Protein AF-A0A8T3Y477-F1 (afdb_monomer)

Structure (mmCIF, N/CA/C/O backbone):
data_AF-A0A8T3Y477-F1
#
_entry.id   AF-A0A8T3Y477-F1
#
loop_
_atom_site.group_PDB
_atom_site.id
_atom_site.type_symbol
_atom_site.label_atom_id
_atom_site.label_alt_id
_atom_site.label_comp_id
_atom_site.label_asym_id
_atom_site.label_entity_id
_atom_site.label_seq_id
_atom_site.pdbx_PDB_ins_code
_atom_site.Cartn_x
_atom_site.Cartn_y
_atom_site.Cartn_z
_atom_site.occupancy
_atom_site.B_iso_or_equiv
_atom_site.auth_seq_id
_atom_site.auth_comp_id
_atom_site.auth_asym_id
_atom_site.auth_atom_id
_atom_site.pdbx_PDB_model_num
ATOM 1 N N . MET A 1 1 ? -16.205 -2.185 5.799 1.00 95.12 1 MET A N 1
ATOM 2 C CA . MET A 1 1 ? -15.031 -1.566 6.471 1.00 95.12 1 MET A CA 1
ATOM 3 C C . MET A 1 1 ? -14.651 -0.287 5.735 1.00 95.12 1 MET A C 1
ATOM 5 O O . MET A 1 1 ? -14.674 -0.297 4.507 1.00 95.12 1 MET A O 1
ATOM 9 N N . LYS A 1 2 ? -14.317 0.796 6.444 1.00 97.62 2 LYS A N 1
ATOM 10 C CA . LYS A 1 2 ? -13.836 2.068 5.880 1.00 97.62 2 LYS A CA 1
ATOM 11 C C . LYS A 1 2 ? -12.327 2.191 6.009 1.00 97.62 2 LYS A C 1
ATOM 13 O O . LYS A 1 2 ? -11.780 2.121 7.108 1.00 97.62 2 LYS A O 1
ATOM 18 N N . ILE A 1 3 ? -11.667 2.437 4.889 1.00 98.31 3 ILE A N 1
ATOM 19 C CA . ILE A 1 3 ? -10.213 2.542 4.803 1.00 98.31 3 ILE A CA 1
ATOM 20 C C . ILE A 1 3 ? -9.839 3.945 4.364 1.00 98.31 3 ILE A C 1
ATOM 22 O O . ILE A 1 3 ? -10.383 4.415 3.374 1.00 98.31 3 ILE A O 1
ATOM 26 N N . LEU A 1 4 ? -8.883 4.584 5.033 1.00 98.75 4 LEU A N 1
ATOM 27 C CA . LEU A 1 4 ? -8.201 5.764 4.502 1.00 98.75 4 LEU A CA 1
ATOM 28 C C . LEU A 1 4 ? -6.844 5.334 3.955 1.00 98.75 4 LEU A C 1
ATOM 30 O O . LEU A 1 4 ? -5.985 4.902 4.718 1.00 98.75 4 LEU A O 1
ATOM 34 N N . ALA A 1 5 ? -6.658 5.441 2.646 1.00 98.69 5 ALA A N 1
ATOM 35 C CA . ALA A 1 5 ? -5.420 5.076 1.974 1.00 98.69 5 ALA A CA 1
ATOM 36 C C . ALA A 1 5 ? -4.737 6.312 1.386 1.00 98.69 5 ALA A C 1
ATOM 38 O O . ALA A 1 5 ? -5.399 7.166 0.791 1.00 98.69 5 ALA A O 1
ATOM 39 N N . VAL A 1 6 ? -3.421 6.403 1.557 1.00 98.62 6 VAL A N 1
ATOM 40 C CA . VAL A 1 6 ? -2.576 7.465 1.000 1.00 98.62 6 VAL A CA 1
ATOM 41 C C . VAL A 1 6 ? -1.168 6.925 0.762 1.00 98.62 6 VAL A C 1
ATOM 43 O O . VAL A 1 6 ? -0.672 6.130 1.556 1.00 98.62 6 VAL A O 1
ATOM 46 N N . GLY A 1 7 ? -0.531 7.339 -0.326 1.00 97.81 7 GLY A N 1
ATOM 47 C CA . GLY A 1 7 ? 0.903 7.171 -0.564 1.00 97.81 7 GLY A CA 1
ATOM 48 C C . GLY A 1 7 ? 1.567 8.529 -0.764 1.00 97.81 7 GLY A C 1
ATOM 49 O O . GLY A 1 7 ? 0.874 9.542 -0.925 1.00 97.81 7 GLY A O 1
ATOM 50 N N . ASP A 1 8 ? 2.897 8.549 -0.784 1.00 97.62 8 ASP A N 1
ATOM 51 C CA . ASP A 1 8 ? 3.668 9.704 -1.253 1.00 97.62 8 ASP A CA 1
ATOM 52 C C . ASP A 1 8 ? 3.464 10.952 -0.380 1.00 97.62 8 ASP A C 1
ATOM 54 O O . ASP A 1 8 ? 3.310 12.084 -0.855 1.00 97.62 8 ASP A O 1
ATOM 58 N N . THR A 1 9 ? 3.438 10.750 0.938 1.00 97.12 9 THR A N 1
ATOM 59 C CA . THR A 1 9 ? 3.328 11.844 1.912 1.00 97.12 9 THR A CA 1
ATOM 60 C C . THR A 1 9 ? 4.655 12.575 2.095 1.00 97.12 9 THR A C 1
ATOM 62 O O . THR A 1 9 ? 4.649 13.731 2.504 1.00 97.12 9 THR A O 1
ATOM 65 N N . HIS A 1 10 ? 5.783 11.924 1.790 1.00 96.31 10 HIS A N 1
ATOM 66 C CA . HIS A 1 10 ? 7.150 12.458 1.853 1.00 96.31 10 HIS A CA 1
ATOM 67 C C . HIS A 1 10 ? 7.455 13.293 3.108 1.00 96.31 10 HIS A C 1
ATOM 69 O O . HIS A 1 10 ? 8.027 14.381 3.041 1.00 96.31 10 HIS A O 1
ATOM 75 N N . GLY A 1 11 ? 7.046 12.798 4.276 1.00 94.75 11 GLY A N 1
ATOM 76 C CA . GLY A 1 11 ? 7.276 13.454 5.561 1.00 94.75 11 GLY A CA 1
ATOM 77 C C . GLY A 1 11 ? 6.391 14.674 5.848 1.00 94.75 11 GLY A C 1
ATOM 78 O O . GLY A 1 11 ? 6.642 15.366 6.840 1.00 94.75 11 GLY A O 1
ATOM 79 N N . ASP A 1 12 ? 5.356 14.953 5.048 1.00 95.75 12 ASP A N 1
ATOM 80 C CA . ASP A 1 12 ? 4.432 16.063 5.301 1.00 95.75 12 ASP A CA 1
ATOM 81 C C . ASP A 1 12 ? 3.611 15.833 6.581 1.00 95.75 12 ASP A C 1
ATOM 83 O O . ASP A 1 12 ? 2.540 15.224 6.609 1.00 95.75 12 ASP A O 1
ATOM 87 N N . SER A 1 13 ? 4.134 16.367 7.679 1.00 94.94 13 SER A N 1
ATOM 88 C CA . SER A 1 13 ? 3.542 16.256 9.009 1.00 94.94 13 SER A CA 1
ATOM 89 C C . SER A 1 13 ? 2.201 16.985 9.139 1.00 94.94 13 SER A C 1
ATOM 91 O O . SER A 1 13 ? 1.397 16.623 10.000 1.00 94.94 13 SER A O 1
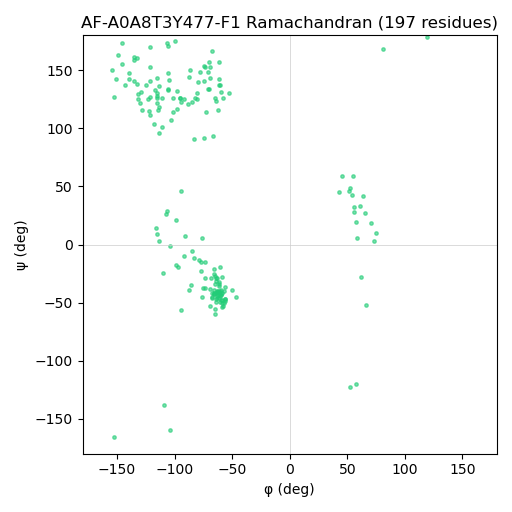ATOM 93 N N . ASN A 1 14 ? 1.946 18.015 8.326 1.00 95.75 14 ASN A N 1
ATOM 94 C CA . ASN A 1 14 ? 0.675 18.739 8.359 1.00 95.75 14 ASN A CA 1
ATOM 95 C C . ASN A 1 14 ? -0.412 17.915 7.674 1.00 95.75 14 ASN A C 1
ATOM 97 O O . ASN A 1 14 ? -1.481 17.727 8.259 1.00 95.75 14 ASN A O 1
ATOM 101 N N . LEU A 1 15 ? -0.096 17.338 6.512 1.00 96.50 15 LEU A N 1
ATOM 102 C CA . LEU A 1 15 ? -0.970 16.394 5.825 1.00 96.50 15 LEU A CA 1
ATOM 103 C C . LEU A 1 15 ? -1.328 15.212 6.735 1.00 96.50 15 LEU A C 1
ATOM 105 O O . LEU A 1 15 ? -2.503 14.890 6.888 1.00 96.50 15 LEU A O 1
ATOM 109 N N . MET A 1 16 ? -0.352 14.599 7.415 1.00 97.50 16 MET A N 1
ATOM 110 C CA . MET A 1 16 ? -0.626 13.460 8.306 1.00 97.50 16 MET A CA 1
ATOM 111 C C . MET A 1 16 ? -1.562 13.817 9.470 1.00 97.50 16 MET A C 1
ATOM 113 O O . MET A 1 16 ? -2.418 13.012 9.847 1.00 97.50 16 MET A O 1
ATOM 117 N N . LYS A 1 17 ? -1.457 15.032 10.022 1.00 97.94 17 LYS A N 1
ATOM 118 C CA . LYS A 1 17 ? -2.386 15.529 11.052 1.00 97.94 17 LYS A CA 1
ATOM 119 C C . LYS 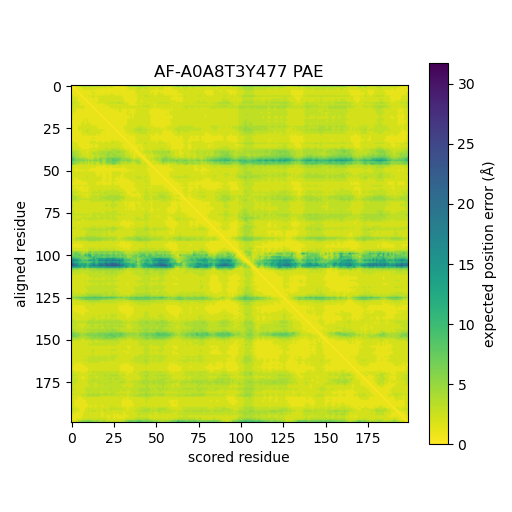A 1 17 ? -3.790 15.737 10.496 1.00 97.94 17 LYS A C 1
ATOM 121 O O . LYS A 1 17 ? -4.752 15.279 11.113 1.00 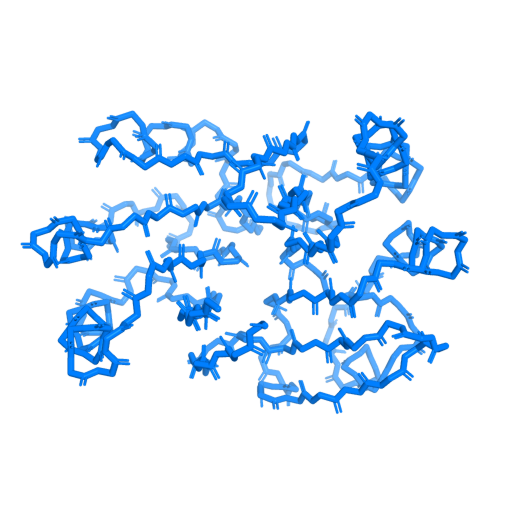97.94 17 LYS A O 1
ATOM 126 N N . GLU A 1 18 ? -3.907 16.374 9.334 1.00 98.06 18 GLU A N 1
ATOM 127 C CA . GLU A 1 18 ? -5.191 16.586 8.661 1.00 98.06 18 GLU A CA 1
ATOM 128 C C . GLU A 1 18 ? -5.888 15.251 8.369 1.00 98.06 18 GLU A C 1
ATOM 130 O O . GLU A 1 18 ? -7.061 15.061 8.705 1.00 98.06 18 GLU A O 1
ATOM 135 N N . LEU A 1 19 ? -5.151 14.288 7.813 1.00 98.38 19 LEU A N 1
ATOM 136 C CA . LEU A 1 19 ? -5.672 12.963 7.495 1.00 98.38 19 LEU A CA 1
ATOM 137 C C . LEU A 1 19 ? -6.068 12.178 8.748 1.00 98.38 19 LEU A C 1
ATOM 139 O O . LEU A 1 19 ? -7.064 11.455 8.714 1.00 98.38 19 LEU A O 1
ATOM 143 N N . ALA A 1 20 ? -5.360 12.338 9.867 1.00 98.50 20 ALA A N 1
ATOM 144 C CA . ALA A 1 20 ? -5.767 11.736 11.134 1.00 98.50 20 ALA A CA 1
ATOM 145 C C . ALA A 1 20 ? -7.090 12.327 11.650 1.00 98.50 20 ALA A C 1
ATOM 147 O O . ALA A 1 20 ? -7.982 11.573 12.048 1.00 98.50 20 ALA A O 1
ATOM 148 N N . THR A 1 21 ? -7.274 13.650 11.576 1.00 98.50 21 THR A N 1
ATOM 149 C CA . THR A 1 21 ? -8.560 14.295 11.894 1.00 98.50 21 THR A CA 1
ATOM 150 C C . THR A 1 21 ? -9.673 13.800 10.971 1.00 98.50 21 THR A C 1
ATOM 152 O O . THR A 1 21 ? -10.761 13.449 11.438 1.00 98.50 21 THR A O 1
ATOM 155 N N . ARG A 1 22 ? -9.397 13.700 9.667 1.00 98.44 22 ARG A N 1
ATOM 156 C CA . ARG A 1 22 ? -10.326 13.155 8.672 1.00 98.44 22 ARG A CA 1
ATOM 157 C C . ARG A 1 22 ? -10.712 11.708 8.987 1.00 98.44 22 ARG A C 1
ATOM 159 O O . ARG A 1 22 ? -11.893 11.378 8.946 1.00 98.44 22 ARG A O 1
ATOM 166 N N . ALA A 1 23 ? -9.753 10.867 9.377 1.00 98.62 23 ALA A N 1
ATOM 167 C CA . ALA A 1 23 ? -9.998 9.473 9.741 1.00 98.62 23 ALA A CA 1
ATOM 168 C C . ALA A 1 23 ? -10.943 9.330 10.947 1.00 98.62 23 ALA A C 1
ATOM 170 O O . ALA A 1 23 ? -11.722 8.376 11.020 1.00 98.62 23 ALA A O 1
ATOM 171 N N . VAL A 1 24 ? -10.890 10.257 11.909 1.00 98.50 24 VAL A N 1
ATOM 172 C CA . VAL A 1 24 ? -11.864 10.310 13.012 1.00 98.50 24 VAL A CA 1
ATOM 173 C C . VAL A 1 24 ? -13.231 10.728 12.483 1.00 98.50 24 VAL A C 1
ATOM 175 O O . VAL A 1 24 ? -14.200 10.005 12.686 1.00 98.50 24 VAL A O 1
ATOM 178 N N . LYS A 1 25 ? -13.298 11.849 11.755 1.00 98.44 25 LYS A N 1
ATOM 179 C CA . LYS A 1 25 ? -14.550 12.416 11.233 1.00 98.44 25 LYS A CA 1
ATOM 180 C C . LYS A 1 25 ? -15.326 11.440 10.344 1.00 98.44 25 LYS A C 1
ATOM 182 O O . LYS A 1 25 ? -16.548 11.385 10.422 1.00 98.44 25 LYS A O 1
ATOM 187 N N . GLU A 1 26 ? -14.627 10.687 9.502 1.00 98.25 26 GLU A N 1
ATOM 188 C CA . GLU A 1 26 ? -15.234 9.744 8.556 1.00 98.25 26 GLU A CA 1
ATOM 189 C C . GLU A 1 26 ? -15.399 8.325 9.122 1.00 98.25 26 GLU A C 1
ATOM 191 O O . GLU A 1 26 ? -15.807 7.425 8.390 1.00 98.25 26 GLU A O 1
ATOM 196 N N . ASN A 1 27 ? -15.124 8.119 10.418 1.00 97.62 27 ASN A N 1
ATOM 197 C CA . ASN A 1 27 ? -15.208 6.816 11.088 1.00 97.62 27 ASN A CA 1
ATOM 198 C C . ASN A 1 27 ? -14.417 5.721 10.355 1.00 97.62 27 ASN A C 1
ATOM 200 O O . ASN A 1 27 ? -14.918 4.635 10.089 1.00 97.62 27 ASN A O 1
ATOM 204 N N . VAL A 1 28 ? -13.168 6.028 10.003 1.00 98.25 28 VAL A N 1
ATOM 205 C CA . VAL A 1 28 ? -12.260 5.085 9.338 1.00 98.25 28 VAL A CA 1
ATOM 206 C C . VAL A 1 28 ? -11.832 3.986 10.312 1.00 98.25 28 VAL A C 1
ATOM 208 O O . VAL A 1 28 ? -11.406 4.291 11.432 1.00 98.25 28 VAL A O 1
ATOM 211 N N . ASP A 1 29 ? -11.886 2.734 9.862 1.00 97.81 29 ASP A N 1
ATOM 212 C CA . ASP A 1 29 ? -11.499 1.538 10.619 1.00 97.81 29 ASP A CA 1
ATOM 213 C C . ASP A 1 29 ? -9.994 1.249 10.502 1.00 97.81 29 ASP A C 1
ATOM 215 O O . ASP A 1 29 ? -9.356 0.794 11.457 1.00 97.81 29 ASP A O 1
ATOM 219 N N . LEU A 1 30 ? -9.417 1.530 9.327 1.00 98.44 30 LEU A N 1
ATOM 220 C CA . LEU A 1 30 ? -8.038 1.194 8.977 1.00 98.44 30 LEU A CA 1
ATOM 221 C C . LEU A 1 30 ? -7.381 2.284 8.121 1.00 98.44 30 LEU A C 1
ATOM 223 O O . LEU A 1 30 ? -7.982 2.796 7.180 1.00 98.44 30 LEU A O 1
ATOM 227 N N . VAL A 1 31 ? -6.126 2.610 8.417 1.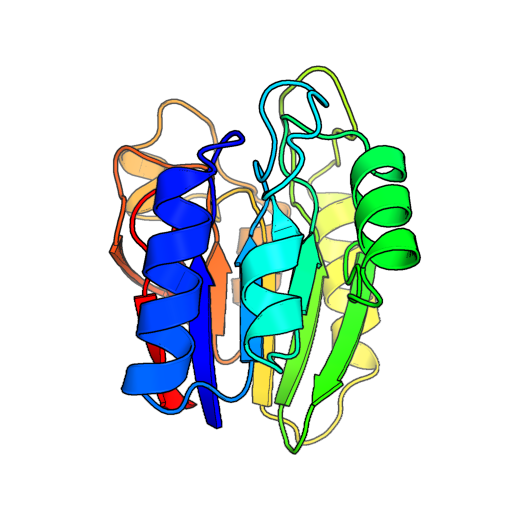00 98.69 31 VAL A N 1
ATOM 228 C CA . VAL A 1 31 ? -5.295 3.504 7.600 1.00 98.69 31 VAL A CA 1
ATOM 229 C C . VAL A 1 31 ? -4.259 2.677 6.840 1.00 98.69 31 VAL A C 1
ATOM 231 O O . VAL A 1 31 ? -3.600 1.828 7.442 1.00 98.69 31 VAL A O 1
ATOM 234 N N . LEU A 1 32 ? -4.102 2.932 5.540 1.00 98.69 32 LEU A N 1
ATOM 235 C CA . LEU A 1 32 ? -3.078 2.325 4.685 1.00 98.69 32 LEU A CA 1
ATOM 236 C C . LEU A 1 32 ? -2.100 3.391 4.189 1.00 98.69 32 LEU A C 1
ATOM 238 O O . LEU A 1 32 ? -2.507 4.333 3.507 1.00 98.69 32 LEU A O 1
ATOM 242 N N . LEU A 1 33 ? -0.818 3.214 4.500 1.00 98.62 33 LEU A N 1
ATOM 243 C CA . LEU A 1 33 ? 0.272 4.051 4.000 1.00 98.62 33 LEU A CA 1
ATOM 244 C C . LEU A 1 33 ? 1.025 3.302 2.888 1.00 98.62 33 LEU A C 1
ATOM 246 O O . LEU A 1 33 ? 1.727 2.325 3.151 1.00 98.62 33 LEU A O 1
ATOM 250 N N . CYS A 1 34 ? 0.836 3.734 1.642 1.00 98.19 34 CYS A N 1
ATOM 251 C CA . CYS A 1 34 ? 1.207 3.003 0.422 1.00 98.19 34 CYS A CA 1
ATOM 252 C C . CYS A 1 34 ? 2.593 3.406 -0.123 1.00 98.19 34 CYS A C 1
ATOM 254 O O . CYS A 1 34 ? 2.752 3.643 -1.320 1.00 98.19 34 CYS A O 1
ATOM 256 N N . GLY A 1 35 ? 3.588 3.495 0.763 1.00 96.50 35 GLY A N 1
ATOM 257 C CA . GLY A 1 35 ? 4.968 3.860 0.425 1.00 96.50 35 GLY A CA 1
ATOM 258 C C . GLY A 1 35 ? 5.217 5.362 0.280 1.00 96.50 35 GLY A C 1
ATOM 259 O O . GLY A 1 35 ? 4.277 6.163 0.282 1.00 96.50 35 GLY A O 1
ATOM 260 N N . ASP A 1 36 ? 6.499 5.728 0.214 1.00 96.75 36 ASP A N 1
ATOM 261 C CA . ASP A 1 36 ? 7.004 7.106 0.187 1.00 96.75 36 ASP A CA 1
ATOM 262 C C . ASP A 1 36 ? 6.422 7.953 1.324 1.00 96.75 36 ASP A C 1
ATOM 264 O O . ASP A 1 36 ? 5.916 9.072 1.173 1.00 96.75 36 ASP A O 1
ATOM 268 N N . ILE A 1 37 ? 6.450 7.350 2.508 1.00 96.88 37 ILE A N 1
ATOM 269 C CA . ILE A 1 37 ? 5.910 7.925 3.734 1.00 96.88 37 ILE A CA 1
ATOM 270 C C . ILE A 1 37 ? 6.836 9.050 4.222 1.00 96.88 37 ILE A C 1
ATOM 272 O O . ILE A 1 37 ? 6.379 10.092 4.702 1.00 96.88 37 ILE A O 1
ATOM 276 N N . THR A 1 38 ? 8.139 8.847 4.061 1.00 94.88 38 THR A N 1
ATOM 277 C CA . THR A 1 38 ? 9.250 9.743 4.373 1.00 94.88 38 THR A CA 1
ATOM 278 C C . THR A 1 38 ? 9.856 10.319 3.093 1.00 94.88 38 THR A C 1
ATOM 280 O O . THR A 1 38 ? 9.504 9.946 1.975 1.00 94.88 38 THR A O 1
ATOM 283 N N . MET A 1 39 ? 10.784 11.260 3.247 1.00 92.75 39 MET A N 1
ATOM 284 C CA . MET A 1 39 ? 11.582 11.757 2.132 1.00 92.75 39 MET A CA 1
ATOM 285 C C . MET A 1 39 ? 13.031 11.301 2.310 1.00 92.75 39 MET A C 1
ATOM 287 O O . MET A 1 39 ? 13.757 11.905 3.094 1.00 92.75 39 MET A O 1
ATOM 291 N N . PHE A 1 40 ? 13.439 10.253 1.585 1.00 91.06 40 PHE A N 1
ATOM 292 C CA . PHE A 1 40 ? 14.789 9.665 1.650 1.00 91.06 40 PHE A CA 1
ATOM 293 C C . PHE A 1 40 ? 15.189 9.260 3.075 1.00 91.06 40 PHE A C 1
ATOM 295 O O . PHE A 1 40 ? 16.135 9.804 3.641 1.00 91.06 40 PHE A O 1
ATOM 302 N N . ASP A 1 41 ? 14.406 8.366 3.678 1.00 91.00 41 ASP A N 1
ATOM 303 C CA . ASP A 1 41 ? 14.568 7.863 5.048 1.00 91.00 41 ASP A CA 1
ATOM 304 C C . ASP A 1 41 ? 14.528 8.941 6.152 1.00 91.00 41 ASP A C 1
ATOM 306 O O . ASP A 1 41 ? 14.705 8.643 7.336 1.00 91.00 41 ASP A O 1
ATOM 310 N N . ASN A 1 42 ? 14.248 10.205 5.810 1.00 91.94 42 ASN A N 1
ATOM 311 C CA . ASN A 1 42 ? 14.130 11.281 6.785 1.00 91.94 42 ASN A CA 1
ATOM 312 C C . ASN A 1 42 ? 12.805 11.169 7.551 1.00 91.94 42 ASN A C 1
ATOM 314 O O . ASN A 1 42 ? 11.762 11.689 7.136 1.00 91.94 42 ASN A O 1
ATOM 318 N N . VAL A 1 43 ? 12.854 10.461 8.679 1.00 91.00 43 VAL A N 1
ATOM 319 C CA . VAL A 1 43 ? 11.705 10.235 9.555 1.00 91.00 43 VAL A CA 1
ATOM 320 C C . VAL A 1 43 ? 11.340 11.511 10.306 1.00 91.00 43 VAL A C 1
ATOM 322 O O . VAL A 1 43 ? 12.049 11.968 11.203 1.00 91.00 43 VAL A O 1
ATOM 325 N N . GLN A 1 44 ? 10.158 12.039 10.000 1.00 88.88 44 GLN A N 1
ATOM 326 C CA . GLN A 1 44 ? 9.590 13.171 10.720 1.00 88.88 44 GLN A CA 1
ATOM 327 C C . GLN A 1 44 ? 8.799 12.707 11.949 1.00 88.88 44 GLN A C 1
ATOM 329 O O . GLN A 1 44 ? 8.182 11.637 11.963 1.00 88.88 44 GLN A O 1
ATOM 334 N N . ARG A 1 45 ? 8.758 13.541 12.993 1.00 79.19 45 ARG A N 1
ATOM 335 C CA . ARG A 1 45 ? 8.122 13.207 14.284 1.00 79.19 45 ARG A CA 1
ATOM 336 C C . ARG A 1 45 ? 6.646 12.808 14.167 1.00 79.19 45 ARG A C 1
ATOM 338 O O . ARG A 1 45 ? 6.174 11.957 14.924 1.00 79.19 45 ARG A O 1
ATOM 345 N N . ASP A 1 46 ? 5.922 13.447 13.253 1.00 87.75 46 ASP A N 1
ATOM 346 C CA . ASP A 1 46 ? 4.473 13.305 13.104 1.00 87.75 46 ASP A CA 1
ATOM 347 C C . ASP A 1 46 ? 4.094 12.473 11.866 1.00 87.75 46 ASP A C 1
ATOM 349 O O . ASP A 1 46 ? 3.013 12.639 11.313 1.00 87.75 46 ASP A O 1
ATOM 353 N N . THR A 1 47 ? 4.967 11.543 11.463 1.00 89.31 47 THR A N 1
ATOM 354 C CA . THR A 1 47 ? 4.735 10.664 10.308 1.00 89.31 47 THR A CA 1
ATOM 355 C C . THR A 1 47 ? 3.549 9.720 10.547 1.00 89.31 47 THR A C 1
ATOM 357 O O . THR A 1 47 ? 2.552 9.793 9.849 1.00 89.31 47 THR A O 1
ATOM 360 N N . ILE A 1 48 ? 3.590 8.865 11.577 1.00 95.81 48 ILE A N 1
ATOM 361 C CA . ILE A 1 48 ? 2.490 7.916 11.890 1.00 95.81 48 ILE A CA 1
ATOM 362 C C . ILE A 1 48 ? 1.756 8.301 13.180 1.00 95.81 48 ILE A C 1
ATOM 364 O O . ILE A 1 48 ? 0.578 7.983 13.377 1.00 95.81 48 ILE A O 1
ATOM 368 N N . LYS A 1 49 ? 2.446 9.032 14.062 1.00 96.12 49 LYS A N 1
ATOM 369 C CA . LYS A 1 49 ? 1.966 9.435 15.386 1.00 96.12 49 LYS A CA 1
ATOM 370 C C . LYS A 1 49 ? 0.539 10.011 15.395 1.00 96.12 49 LYS A C 1
ATOM 372 O O . LYS A 1 49 ? -0.223 9.576 16.264 1.00 96.12 49 LYS A O 1
ATOM 377 N N . PRO A 1 50 ? 0.133 10.917 14.477 1.00 97.62 50 PRO A N 1
ATOM 378 C CA . PRO A 1 50 ? -1.211 11.495 14.509 1.00 97.62 50 PRO A CA 1
ATOM 379 C C . PRO A 1 50 ? -2.320 10.439 14.414 1.00 97.62 50 PRO A C 1
ATOM 381 O O . PRO A 1 50 ? -3.278 10.477 15.184 1.00 97.62 50 PRO A O 1
ATOM 384 N N . PHE A 1 51 ? -2.162 9.434 13.546 1.00 98.12 51 PHE A N 1
ATOM 385 C CA . PHE A 1 51 ? -3.133 8.345 13.408 1.00 98.12 51 PHE A CA 1
ATOM 386 C C . PHE A 1 51 ? -3.215 7.478 14.663 1.00 98.12 51 PHE A C 1
ATOM 388 O O . PHE A 1 51 ? -4.307 7.089 15.079 1.00 98.12 51 PHE A O 1
ATOM 395 N N . LYS A 1 52 ? -2.073 7.206 15.305 1.00 97.19 52 LYS A N 1
ATOM 396 C CA . LYS A 1 52 ? -2.040 6.436 16.556 1.00 97.19 52 LYS A CA 1
ATOM 397 C C . LYS A 1 52 ? -2.724 7.177 17.697 1.00 97.19 52 LYS A C 1
ATOM 399 O O . LYS A 1 52 ? -3.496 6.566 18.428 1.00 97.19 52 LYS A O 1
ATOM 404 N N . GLN A 1 53 ? -2.493 8.484 17.820 1.00 96.81 53 GLN A N 1
ATOM 405 C CA . GLN A 1 53 ? -3.173 9.327 18.809 1.00 96.81 53 GLN A CA 1
ATOM 406 C C . GLN A 1 53 ? -4.683 9.412 18.557 1.00 96.81 53 GLN A C 1
ATOM 408 O O . GLN A 1 53 ? -5.459 9.469 19.504 1.00 96.81 53 GLN A O 1
ATOM 413 N N . ALA A 1 54 ? -5.101 9.340 17.293 1.00 97.38 54 ALA A N 1
ATOM 414 C CA . ALA A 1 54 ? -6.500 9.234 16.889 1.00 97.38 54 ALA A CA 1
ATOM 415 C C . ALA A 1 54 ? -7.107 7.823 17.076 1.00 97.38 54 ALA A C 1
ATOM 417 O O . ALA A 1 54 ? -8.231 7.575 16.634 1.00 97.38 54 ALA A O 1
ATOM 418 N N . GLY A 1 55 ? -6.376 6.880 17.685 1.00 97.19 55 GLY A N 1
ATOM 419 C CA . GLY A 1 55 ? -6.845 5.517 17.944 1.00 97.19 55 GLY A CA 1
ATOM 420 C C . GLY A 1 55 ? -6.971 4.643 16.693 1.00 97.19 55 GLY A C 1
ATOM 421 O O . GLY A 1 55 ? -7.670 3.632 16.721 1.00 97.19 55 GLY A O 1
ATOM 422 N N . LYS A 1 56 ? -6.327 5.017 15.580 1.00 98.00 56 LYS A N 1
ATOM 423 C CA . LYS A 1 56 ? -6.435 4.291 14.310 1.00 98.00 56 LYS A CA 1
ATOM 424 C C . LYS A 1 56 ? -5.409 3.165 14.200 1.00 98.00 56 LYS A C 1
ATOM 426 O O . LYS A 1 56 ? -4.262 3.268 14.650 1.00 98.00 56 LYS A O 1
ATOM 431 N N . LYS A 1 57 ? -5.834 2.071 13.568 1.00 97.69 57 LYS A N 1
ATOM 432 C CA . LYS A 1 57 ? -4.943 0.998 13.114 1.00 97.69 57 LYS A CA 1
ATOM 433 C C . LYS A 1 57 ? -4.291 1.433 11.806 1.00 97.69 57 LYS A C 1
ATOM 435 O O . LYS A 1 57 ? -4.949 2.050 10.973 1.00 97.69 57 LYS A O 1
ATOM 440 N N . VAL A 1 58 ? -3.006 1.130 11.652 1.00 98.50 58 VAL A N 1
ATOM 441 C CA . VAL A 1 58 ? -2.200 1.580 10.513 1.00 98.50 58 VAL A CA 1
ATOM 442 C C . VAL A 1 58 ? -1.442 0.385 9.951 1.00 98.50 58 VAL A C 1
ATOM 444 O O . VAL A 1 58 ? -0.714 -0.277 10.699 1.00 98.50 58 VAL A O 1
ATOM 447 N N . LEU A 1 59 ? -1.613 0.131 8.656 1.00 98.56 59 LEU A N 1
ATOM 448 C CA . LEU A 1 59 ? -0.732 -0.728 7.870 1.00 98.56 59 LEU A CA 1
ATOM 449 C C . LEU A 1 59 ? 0.138 0.144 6.975 1.00 98.56 59 LEU A C 1
ATOM 451 O O . LEU A 1 59 ? -0.300 1.203 6.519 1.00 98.56 59 LEU A O 1
ATOM 455 N N . LEU A 1 60 ? 1.353 -0.315 6.716 1.00 98.12 60 LEU A N 1
ATOM 456 C CA . LEU A 1 60 ? 2.306 0.407 5.894 1.00 98.12 60 LEU A CA 1
ATOM 457 C C . LEU A 1 60 ? 3.181 -0.543 5.077 1.00 98.12 60 LEU A C 1
ATOM 459 O O . LEU A 1 60 ? 3.380 -1.702 5.444 1.00 98.12 60 LEU A O 1
ATOM 463 N N . ILE A 1 61 ? 3.691 -0.018 3.970 1.00 97.75 61 ILE A N 1
ATOM 464 C CA . ILE A 1 61 ? 4.725 -0.616 3.122 1.00 97.75 61 ILE A CA 1
ATOM 465 C C . ILE A 1 61 ? 5.757 0.468 2.765 1.00 97.75 61 ILE A C 1
ATOM 467 O O . ILE A 1 61 ? 5.412 1.652 2.832 1.00 97.75 61 ILE A O 1
ATOM 471 N N . PRO A 1 62 ? 6.994 0.104 2.383 1.00 96.75 62 PRO A N 1
ATOM 472 C CA . PRO A 1 62 ? 7.966 1.064 1.862 1.00 96.75 62 PRO A CA 1
ATOM 473 C C . PRO A 1 62 ? 7.607 1.508 0.446 1.00 96.75 62 PRO A C 1
ATOM 475 O O . PRO A 1 62 ? 6.989 0.748 -0.308 1.00 96.75 62 PRO A O 1
ATOM 478 N N . GLY A 1 63 ? 8.025 2.723 0.092 1.00 95.88 63 GLY A N 1
ATOM 479 C CA . GLY A 1 63 ? 8.206 3.140 -1.296 1.00 95.88 63 GLY A CA 1
ATOM 480 C C . GLY A 1 63 ? 9.684 3.174 -1.673 1.00 95.88 63 GLY A C 1
ATOM 481 O O . GLY A 1 63 ? 10.508 2.523 -1.030 1.00 95.88 63 GLY A O 1
ATOM 482 N N . ASN A 1 64 ? 10.037 3.905 -2.727 1.00 94.62 64 ASN A N 1
ATOM 483 C CA . ASN A 1 64 ? 11.433 4.036 -3.154 1.00 94.62 64 ASN A CA 1
ATOM 484 C C . ASN A 1 64 ? 12.238 5.037 -2.308 1.00 94.62 64 ASN A C 1
ATOM 486 O O . ASN A 1 64 ? 13.466 5.072 -2.415 1.00 94.62 64 ASN A O 1
ATOM 490 N N . HIS A 1 65 ? 11.575 5.855 -1.487 1.00 93.81 65 HIS A N 1
ATOM 491 C CA . HIS A 1 65 ? 12.219 6.768 -0.543 1.00 93.81 65 HIS A CA 1
ATOM 492 C C . HIS A 1 65 ? 12.578 6.123 0.800 1.00 93.81 65 HIS A C 1
ATOM 494 O O . HIS A 1 65 ? 13.213 6.795 1.613 1.00 93.81 65 HIS A O 1
ATOM 500 N N . GLU A 1 66 ? 12.199 4.865 1.043 1.00 93.50 66 GLU A N 1
ATOM 501 C CA . GLU A 1 66 ? 12.514 4.153 2.280 1.00 93.50 66 GLU A CA 1
ATOM 502 C C . GLU A 1 66 ? 13.305 2.873 2.047 1.00 93.50 66 GLU A C 1
ATOM 504 O O . GLU A 1 66 ? 12.993 2.057 1.180 1.00 93.50 66 GLU A O 1
ATOM 509 N N . GLN A 1 67 ? 14.257 2.617 2.934 1.00 91.81 67 GLN A N 1
ATOM 510 C CA . GLN A 1 67 ? 14.733 1.263 3.166 1.00 91.81 67 GLN A CA 1
ATOM 511 C C . GLN A 1 67 ? 13.662 0.443 3.901 1.00 91.81 67 GLN A C 1
ATOM 513 O O . GLN A 1 67 ? 12.955 0.980 4.761 1.00 91.81 67 GLN A O 1
ATOM 518 N N . PRO A 1 68 ? 13.585 -0.882 3.671 1.00 89.50 68 PRO A N 1
ATOM 519 C CA . PRO A 1 68 ? 12.709 -1.754 4.454 1.00 89.50 68 PRO A CA 1
ATOM 520 C C . PRO A 1 68 ? 12.881 -1.575 5.973 1.00 89.50 68 PRO A C 1
ATOM 522 O O . PRO A 1 68 ? 11.892 -1.484 6.697 1.00 89.50 68 PRO A O 1
ATOM 525 N N . ALA A 1 69 ? 14.125 -1.390 6.437 1.00 92.38 69 ALA A N 1
ATOM 526 C CA . ALA A 1 69 ? 14.443 -1.161 7.847 1.00 92.38 69 ALA A CA 1
ATOM 527 C C . ALA A 1 69 ? 13.810 0.119 8.428 1.00 92.38 69 ALA A C 1
ATOM 529 O O . ALA A 1 69 ? 13.451 0.146 9.605 1.00 92.38 69 ALA A O 1
ATOM 530 N N . THR A 1 70 ? 13.630 1.170 7.623 1.00 94.69 70 THR A N 1
ATOM 531 C CA . THR A 1 70 ? 12.972 2.415 8.055 1.00 94.69 70 THR A CA 1
ATOM 532 C C . THR A 1 70 ? 11.497 2.177 8.343 1.00 94.69 70 THR A C 1
ATOM 534 O O . THR A 1 70 ? 10.963 2.648 9.348 1.00 94.69 70 THR A O 1
ATOM 537 N N . ILE A 1 71 ? 10.833 1.397 7.492 1.00 95.25 71 ILE A N 1
ATOM 538 C CA . ILE A 1 71 ? 9.434 1.009 7.685 1.00 95.25 71 ILE A CA 1
ATOM 539 C C . ILE A 1 71 ? 9.285 0.049 8.863 1.00 95.25 71 ILE A C 1
ATOM 541 O O . ILE A 1 71 ? 8.338 0.204 9.632 1.00 95.25 71 ILE A O 1
ATOM 545 N N . ASP A 1 72 ? 10.216 -0.885 9.060 1.00 95.19 72 ASP A N 1
ATOM 546 C CA . ASP A 1 72 ? 10.223 -1.758 10.240 1.00 95.19 72 ASP A CA 1
ATOM 547 C C . ASP A 1 72 ? 10.376 -0.952 11.533 1.00 95.19 72 ASP A C 1
ATOM 549 O O . ASP A 1 72 ? 9.581 -1.118 12.460 1.00 95.19 72 ASP A O 1
ATOM 553 N N . TYR A 1 73 ? 11.313 0.000 11.562 1.00 95.62 73 TYR A N 1
ATOM 554 C CA . TYR A 1 73 ? 11.487 0.924 12.681 1.00 95.62 73 TYR A CA 1
ATOM 555 C C . TYR A 1 73 ? 10.199 1.707 12.976 1.00 95.62 73 TYR A C 1
ATOM 557 O O . TYR A 1 73 ? 9.718 1.713 14.109 1.00 95.62 73 TYR A O 1
ATOM 565 N N . LEU A 1 74 ? 9.591 2.320 11.954 1.00 95.50 74 LEU A N 1
ATOM 566 C CA . LEU A 1 74 ? 8.313 3.029 12.077 1.00 95.50 74 LEU A CA 1
ATOM 567 C C . LEU A 1 74 ? 7.180 2.107 12.562 1.00 95.50 74 LEU A C 1
ATOM 569 O O . LEU A 1 74 ? 6.342 2.518 13.373 1.00 95.50 74 LEU A O 1
ATOM 573 N N . SER A 1 75 ? 7.157 0.862 12.082 1.00 96.25 75 SER A N 1
ATOM 574 C CA . SER A 1 75 ? 6.203 -0.165 12.494 1.00 96.25 75 SER A CA 1
ATOM 575 C C . SER A 1 75 ? 6.301 -0.421 13.995 1.00 96.25 75 SER A C 1
ATOM 577 O O . SER A 1 75 ? 5.282 -0.363 14.690 1.00 96.25 75 SER A O 1
ATOM 579 N N . GLU A 1 76 ? 7.517 -0.648 14.490 1.00 96.31 76 GLU A N 1
ATOM 580 C CA . GLU A 1 76 ? 7.810 -0.968 15.884 1.00 96.31 76 GLU A CA 1
ATOM 581 C C . GLU A 1 76 ? 7.475 0.197 16.821 1.00 96.31 76 GLU A C 1
ATOM 583 O O . GLU A 1 76 ? 6.641 0.046 17.717 1.00 96.31 76 GLU A O 1
ATOM 588 N N . ILE A 1 77 ? 8.037 1.388 16.581 1.00 95.38 77 ILE A N 1
ATOM 589 C CA . ILE A 1 77 ? 7.908 2.516 17.521 1.00 95.38 77 ILE A CA 1
ATOM 590 C C . ILE A 1 77 ? 6.469 3.024 17.668 1.00 95.38 77 ILE A C 1
ATOM 592 O O . ILE A 1 77 ? 6.107 3.583 18.704 1.00 95.38 77 ILE A O 1
ATOM 596 N N . TYR A 1 78 ? 5.640 2.856 16.634 1.00 95.31 78 TYR A N 1
ATOM 597 C CA . TYR A 1 78 ? 4.259 3.334 16.628 1.00 95.31 78 TYR A CA 1
ATOM 598 C C . TYR A 1 78 ? 3.231 2.217 16.834 1.00 95.31 78 TYR A C 1
ATOM 600 O O . TYR A 1 78 ? 2.029 2.501 16.847 1.00 95.31 78 TYR A O 1
ATOM 608 N N . GLY A 1 79 ? 3.650 0.954 16.972 1.00 95.50 79 GLY A N 1
ATOM 609 C CA . GLY A 1 79 ? 2.727 -0.185 17.011 1.00 95.50 79 GLY A CA 1
ATOM 610 C C . GLY A 1 79 ? 1.808 -0.201 15.783 1.00 95.50 79 GLY A C 1
ATOM 611 O O . GLY A 1 79 ? 0.582 -0.327 15.897 1.00 95.50 79 GLY A O 1
ATOM 612 N N . SER A 1 80 ? 2.388 0.071 14.617 1.00 96.38 80 SER A N 1
ATOM 613 C CA . SER A 1 80 ? 1.757 -0.119 13.311 1.00 96.38 80 SER A CA 1
ATOM 614 C C . SER A 1 80 ? 2.260 -1.430 12.706 1.00 96.38 80 SER A C 1
ATOM 616 O O . SER A 1 80 ? 3.064 -2.122 13.334 1.00 96.38 80 SER A O 1
ATO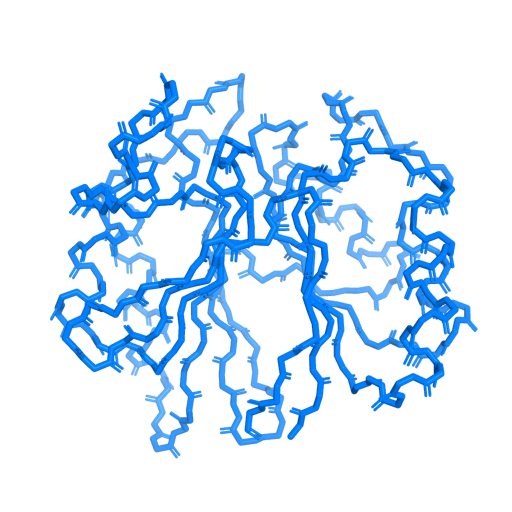M 618 N N . LYS A 1 81 ? 1.735 -1.842 11.551 1.00 97.69 81 LYS A N 1
ATOM 619 C CA . LYS A 1 81 ? 2.111 -3.122 10.942 1.00 97.69 81 LYS A CA 1
ATOM 620 C C . LYS A 1 81 ? 2.678 -2.914 9.543 1.00 97.69 81 LYS A C 1
ATOM 622 O O . LYS A 1 81 ? 1.929 -2.589 8.623 1.00 97.69 81 LYS A O 1
ATOM 627 N N . ASN A 1 82 ? 3.975 -3.164 9.389 1.00 97.75 82 ASN A N 1
ATOM 628 C CA . ASN A 1 82 ? 4.575 -3.389 8.083 1.00 97.75 82 ASN A CA 1
ATOM 629 C C . ASN A 1 82 ? 3.998 -4.679 7.476 1.00 97.75 82 ASN A C 1
ATOM 631 O O . ASN A 1 82 ? 3.996 -5.731 8.128 1.00 97.75 82 ASN A O 1
ATOM 635 N N . ILE A 1 83 ? 3.466 -4.581 6.259 1.00 97.81 83 ILE A N 1
ATOM 636 C CA . ILE A 1 83 ? 2.919 -5.715 5.498 1.00 97.81 83 ILE A CA 1
ATOM 637 C C . ILE A 1 83 ? 3.708 -6.005 4.217 1.00 97.81 83 ILE A C 1
ATOM 639 O O . ILE A 1 83 ? 3.257 -6.806 3.403 1.00 97.81 83 ILE A O 1
ATOM 643 N N . HIS A 1 84 ? 4.861 -5.364 4.019 1.00 96.88 84 HIS A N 1
ATOM 644 C CA . HIS A 1 84 ? 5.737 -5.630 2.884 1.00 96.88 84 HIS A CA 1
ATOM 645 C C . HIS A 1 84 ? 6.203 -7.093 2.865 1.00 96.88 84 HIS A C 1
ATOM 647 O O . HIS A 1 84 ? 6.627 -7.618 3.891 1.00 96.88 84 HIS A O 1
ATOM 653 N N . ASP A 1 85 ? 6.089 -7.737 1.701 1.00 95.06 85 ASP A N 1
ATOM 654 C CA . ASP A 1 85 ? 6.337 -9.170 1.482 1.00 95.06 85 ASP A CA 1
ATOM 655 C C . ASP A 1 85 ? 5.511 -10.096 2.398 1.00 95.06 85 ASP A C 1
ATOM 657 O O . ASP A 1 85 ? 5.872 -11.229 2.722 1.00 95.06 85 ASP A O 1
ATOM 661 N N . GLY A 1 86 ? 4.342 -9.622 2.821 1.00 97.00 86 GLY A N 1
ATOM 662 C CA . GLY A 1 86 ? 3.498 -10.331 3.764 1.00 97.00 86 GLY A CA 1
ATOM 663 C C . GLY A 1 86 ? 2.030 -9.993 3.603 1.00 97.00 86 GLY A C 1
ATOM 664 O O . GLY A 1 86 ? 1.577 -9.434 2.603 1.00 97.00 86 GLY A O 1
ATOM 665 N N . TYR A 1 87 ? 1.257 -10.375 4.612 1.00 98.25 87 TYR A N 1
ATOM 666 C CA . TYR A 1 87 ? -0.153 -10.042 4.669 1.00 98.25 87 TYR A CA 1
ATOM 667 C C . TYR A 1 87 ? -0.635 -9.891 6.105 1.00 98.25 87 TYR A C 1
ATOM 669 O O . TYR A 1 87 ? -0.016 -10.367 7.061 1.00 98.25 87 TYR A O 1
ATOM 677 N N . VAL A 1 88 ? -1.790 -9.257 6.245 1.00 98.06 88 VAL A N 1
ATOM 678 C CA . VAL A 1 88 ? -2.576 -9.263 7.473 1.00 98.06 88 VAL A CA 1
ATOM 679 C C . VAL A 1 88 ? -4.036 -9.501 7.118 1.00 98.06 88 VAL A C 1
ATOM 681 O O . VAL A 1 88 ? -4.536 -8.991 6.117 1.00 98.06 88 VAL A O 1
ATOM 684 N N . ILE A 1 89 ? -4.722 -10.289 7.938 1.00 97.81 89 ILE A N 1
ATOM 685 C CA . ILE A 1 89 ? -6.172 -10.439 7.843 1.00 97.81 89 ILE A CA 1
ATOM 686 C C . ILE A 1 89 ? -6.788 -9.473 8.841 1.00 97.81 89 ILE A C 1
ATOM 688 O O . ILE A 1 89 ? -6.447 -9.481 10.026 1.00 97.81 89 ILE A O 1
ATOM 692 N N . TYR A 1 90 ? -7.686 -8.635 8.348 1.00 95.69 90 TYR A N 1
ATOM 693 C CA . TYR A 1 90 ? -8.460 -7.719 9.157 1.00 95.69 90 TYR A CA 1
ATOM 694 C C . TYR A 1 90 ? -9.933 -7.906 8.806 1.00 95.69 90 TYR A C 1
ATOM 696 O O . TYR A 1 90 ? -10.338 -7.691 7.665 1.00 95.69 90 TYR A O 1
ATOM 704 N N . GLU A 1 91 ? -10.719 -8.361 9.784 1.00 92.62 91 GLU A N 1
ATOM 705 C CA . GLU A 1 91 ? -12.100 -8.810 9.570 1.00 92.62 91 GLU A CA 1
ATOM 706 C C . GLU A 1 91 ? -12.171 -9.851 8.433 1.00 92.62 91 GLU A C 1
ATOM 708 O O . GLU A 1 91 ? -11.478 -10.865 8.495 1.00 92.62 91 GLU A O 1
ATOM 713 N N . ASN A 1 92 ? -12.963 -9.599 7.388 1.00 94.94 92 ASN A N 1
ATOM 714 C CA . ASN A 1 92 ? -13.152 -10.506 6.252 1.00 94.94 92 ASN A CA 1
ATOM 715 C C . ASN A 1 92 ? -12.295 -10.135 5.022 1.00 94.94 92 ASN A C 1
ATOM 717 O O . ASN A 1 92 ? -12.616 -10.533 3.897 1.00 94.94 92 ASN A O 1
ATOM 721 N N . THR A 1 93 ? -11.215 -9.376 5.228 1.00 98.38 93 THR A N 1
ATOM 722 C CA . THR A 1 93 ? -10.334 -8.894 4.158 1.00 98.38 93 THR A CA 1
ATOM 723 C C . THR A 1 93 ? -8.872 -9.212 4.464 1.00 98.38 93 THR A C 1
ATOM 725 O O . THR A 1 93 ? -8.367 -8.911 5.547 1.00 98.38 93 THR A O 1
ATOM 728 N N . ALA A 1 94 ? -8.167 -9.782 3.491 1.00 98.56 94 ALA A N 1
ATOM 729 C CA . ALA A 1 94 ? -6.720 -9.939 3.512 1.00 98.56 94 ALA A CA 1
ATOM 730 C C . ALA A 1 94 ? -6.047 -8.769 2.781 1.00 98.56 94 ALA A C 1
ATOM 732 O O . ALA A 1 94 ? -6.297 -8.542 1.598 1.00 98.56 94 ALA A O 1
ATOM 733 N N . PHE A 1 95 ? -5.169 -8.055 3.481 1.00 98.75 95 PHE A N 1
ATOM 734 C CA . PHE A 1 95 ? -4.303 -7.024 2.914 1.00 98.75 95 PHE A CA 1
ATOM 735 C C . PHE A 1 95 ? -2.934 -7.636 2.660 1.00 98.75 95 PHE A C 1
ATOM 737 O O . PHE A 1 95 ? -2.281 -8.063 3.611 1.00 98.75 95 PHE A O 1
ATOM 744 N N . ILE A 1 96 ? -2.521 -7.698 1.399 1.00 98.81 96 ILE A N 1
ATOM 745 C CA . ILE A 1 96 ? -1.285 -8.347 0.957 1.00 98.81 96 ILE A CA 1
ATOM 746 C C . ILE A 1 96 ? -0.361 -7.257 0.422 1.00 98.81 96 ILE A C 1
ATOM 748 O O . ILE A 1 96 ? -0.727 -6.543 -0.511 1.00 98.81 96 ILE A O 1
ATOM 752 N N . GLY A 1 97 ? 0.803 -7.090 1.043 1.00 98.00 97 GLY A N 1
ATOM 753 C CA . GLY A 1 97 ? 1.706 -5.985 0.750 1.00 98.00 97 GLY A CA 1
ATOM 754 C C . GLY A 1 97 ? 2.927 -6.414 -0.051 1.00 98.00 97 GLY A C 1
ATOM 755 O O . GLY A 1 97 ? 3.608 -7.375 0.294 1.00 98.00 97 GLY A O 1
ATOM 756 N N . ASN A 1 98 ? 3.259 -5.652 -1.086 1.00 97.12 98 ASN A N 1
ATOM 757 C CA . ASN A 1 98 ? 4.560 -5.715 -1.749 1.00 97.12 98 ASN A CA 1
ATOM 758 C C . ASN A 1 98 ? 4.848 -4.348 -2.377 1.00 97.12 98 ASN A C 1
ATOM 760 O O . ASN A 1 98 ? 4.025 -3.837 -3.125 1.00 97.12 98 ASN A O 1
ATOM 764 N N . SER A 1 99 ? 5.998 -3.736 -2.093 1.00 92.19 99 SER A N 1
ATOM 765 C CA . SER A 1 99 ? 6.268 -2.367 -2.558 1.00 92.19 99 SER A CA 1
ATOM 766 C C . SER A 1 99 ? 6.308 -2.279 -4.084 1.00 92.19 99 SER A C 1
ATOM 768 O O . SER A 1 99 ? 5.927 -1.257 -4.647 1.00 92.19 99 SER A O 1
ATOM 770 N N . SER A 1 100 ? 6.691 -3.365 -4.764 1.00 88.44 100 SER A N 1
ATOM 771 C CA . SER A 1 100 ? 6.907 -3.404 -6.213 1.00 88.44 100 SER A CA 1
ATOM 772 C C . SER A 1 100 ? 7.946 -2.384 -6.698 1.00 88.44 100 SER A C 1
ATOM 774 O O . SER A 1 100 ? 7.972 -2.043 -7.876 1.00 88.44 100 SER A O 1
ATOM 776 N N . VAL A 1 101 ? 8.793 -1.887 -5.788 1.00 88.12 101 VAL A N 1
ATOM 777 C CA . VAL A 1 101 ? 9.817 -0.877 -6.074 1.00 88.12 101 VAL A CA 1
ATOM 778 C C . VAL A 1 101 ? 10.808 -1.450 -7.074 1.00 88.12 101 VAL A C 1
ATOM 780 O O . VAL A 1 101 ? 11.510 -2.409 -6.785 1.00 88.12 101 VAL A O 1
ATOM 783 N N . ASN A 1 102 ? 10.858 -0.852 -8.257 1.00 84.00 102 ASN A N 1
ATOM 784 C CA . ASN A 1 102 ? 11.737 -1.241 -9.359 1.00 84.00 102 ASN A CA 1
ATOM 785 C C . ASN A 1 102 ? 12.792 -0.162 -9.666 1.00 84.00 102 ASN A C 1
ATOM 787 O O . ASN A 1 102 ? 13.568 -0.287 -10.614 1.00 84.00 102 ASN A O 1
ATOM 791 N N . VAL A 1 103 ? 12.811 0.911 -8.874 1.00 76.88 103 VAL A N 1
ATOM 792 C CA . VAL A 1 103 ? 13.660 2.080 -9.071 1.00 76.88 103 VAL A CA 1
ATOM 793 C C . VAL A 1 103 ? 13.916 2.794 -7.751 1.00 76.88 103 VAL A C 1
ATOM 795 O O . VAL A 1 103 ? 13.071 2.788 -6.865 1.00 76.88 103 VAL A O 1
ATOM 798 N N . GLY A 1 104 ? 15.074 3.437 -7.632 1.00 75.38 104 GLY A N 1
ATOM 799 C CA . GLY A 1 104 ? 15.473 4.177 -6.440 1.00 75.38 104 GLY A CA 1
ATOM 800 C C . GLY A 1 104 ? 16.752 3.624 -5.817 1.00 75.38 104 GLY A C 1
ATOM 801 O O . GLY A 1 104 ? 17.335 2.665 -6.323 1.00 75.38 104 GLY A O 1
ATOM 802 N N . PRO A 1 105 ? 17.230 4.248 -4.732 1.00 71.25 105 PRO A N 1
ATOM 803 C CA . PRO A 1 105 ? 18.492 3.871 -4.101 1.00 71.25 105 PRO A CA 1
ATOM 804 C C . PRO A 1 105 ? 18.412 2.553 -3.314 1.00 71.25 105 PRO A C 1
ATOM 806 O O . PRO A 1 105 ? 19.452 1.995 -2.957 1.00 71.25 105 PRO A O 1
ATOM 809 N N . HIS A 1 106 ? 17.206 2.058 -3.017 1.00 75.38 106 HIS A N 1
ATOM 810 C CA . HIS A 1 106 ? 16.979 0.980 -2.057 1.00 75.38 106 HIS A CA 1
ATOM 811 C C . HIS A 1 106 ? 15.923 -0.018 -2.538 1.00 75.38 106 HIS A C 1
ATOM 813 O O . HIS A 1 106 ? 14.965 0.357 -3.206 1.00 75.38 106 HIS A O 1
ATOM 819 N N . GLY A 1 107 ? 16.096 -1.290 -2.154 1.00 65.81 107 GLY A N 1
ATOM 820 C CA . GLY A 1 107 ? 15.030 -2.297 -2.196 1.00 65.81 107 GLY A CA 1
ATOM 821 C C . GLY A 1 107 ? 14.437 -2.590 -3.578 1.00 65.81 107 GLY A C 1
ATOM 822 O O . GLY A 1 107 ? 13.246 -2.873 -3.655 1.00 65.81 107 GLY A O 1
ATOM 823 N N . ILE A 1 108 ? 15.238 -2.508 -4.649 1.00 83.19 108 ILE A N 1
ATOM 824 C CA . ILE A 1 108 ? 14.788 -2.840 -6.009 1.00 83.19 108 ILE A CA 1
ATOM 825 C C . ILE A 1 108 ? 14.433 -4.329 -6.072 1.00 83.19 108 ILE A C 1
ATOM 827 O O . ILE A 1 108 ? 15.277 -5.183 -5.807 1.00 83.19 108 ILE A O 1
ATOM 831 N N . LEU A 1 109 ? 13.197 -4.612 -6.466 1.00 88.94 109 LEU A N 1
ATOM 832 C CA . LEU A 1 109 ? 12.663 -5.940 -6.716 1.00 88.94 109 LEU A CA 1
ATOM 833 C C . LEU A 1 109 ? 12.555 -6.182 -8.219 1.00 88.94 109 LEU A C 1
ATOM 835 O O . LEU A 1 109 ? 12.151 -5.311 -8.994 1.00 88.94 109 LEU A O 1
ATOM 839 N N . THR A 1 110 ? 12.869 -7.402 -8.630 1.00 94.56 110 THR A N 1
ATOM 840 C CA . THR A 1 110 ? 12.547 -7.889 -9.968 1.00 94.56 110 THR A CA 1
ATOM 841 C C . THR A 1 110 ? 11.052 -8.189 -10.081 1.00 94.56 110 THR A C 1
ATOM 843 O O . THR A 1 110 ? 10.389 -8.552 -9.109 1.00 94.56 110 THR A O 1
ATOM 846 N N . ASP A 1 111 ? 10.506 -8.108 -11.295 1.00 95.81 111 ASP A N 1
ATOM 847 C CA . ASP A 1 111 ? 9.104 -8.463 -11.541 1.00 95.81 111 ASP A CA 1
ATOM 848 C C . ASP A 1 111 ? 8.782 -9.924 -11.162 1.00 95.81 111 ASP A C 1
ATOM 850 O O . ASP A 1 111 ? 7.657 -10.232 -10.764 1.00 95.81 111 ASP A O 1
ATOM 854 N N . GLU A 1 112 ? 9.767 -10.827 -11.230 1.00 96.94 112 GLU A N 1
ATOM 855 C CA . GLU A 1 112 ? 9.617 -12.209 -10.766 1.00 96.94 112 GLU A CA 1
ATOM 856 C C . GLU A 1 112 ? 9.456 -12.287 -9.241 1.00 96.94 112 GLU A C 1
ATOM 858 O O . GLU A 1 112 ? 8.555 -12.977 -8.758 1.00 96.94 112 GLU A O 1
ATOM 863 N N . GLU A 1 113 ? 10.273 -11.552 -8.481 1.00 96.69 113 GLU A N 1
ATOM 864 C CA . GLU A 1 113 ? 10.171 -11.484 -7.017 1.00 96.69 113 GLU A CA 1
ATOM 865 C C . GLU A 1 113 ? 8.836 -10.880 -6.574 1.00 96.69 113 GLU A C 1
ATOM 867 O O . GLU A 1 113 ? 8.171 -11.442 -5.699 1.00 96.69 113 GLU A O 1
ATOM 872 N N . VAL A 1 114 ? 8.399 -9.793 -7.223 1.00 97.75 114 VAL A N 1
ATOM 873 C CA . VAL A 1 114 ? 7.095 -9.160 -6.964 1.00 97.75 114 VAL A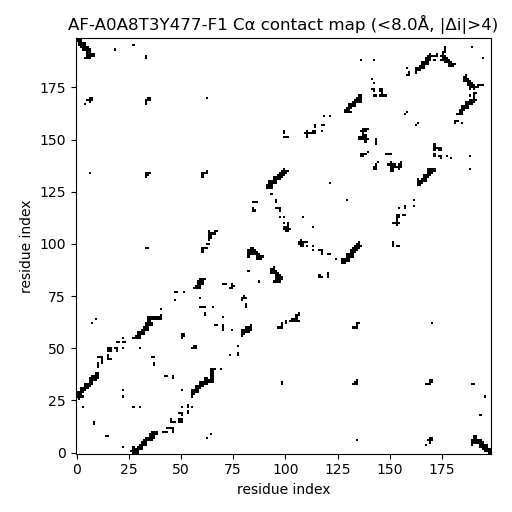 CA 1
ATOM 874 C C . VAL A 1 114 ? 5.959 -10.156 -7.189 1.00 97.75 114 VAL A C 1
ATOM 876 O O . VAL A 1 114 ? 5.136 -10.376 -6.296 1.00 97.75 114 VAL A O 1
ATOM 879 N N . PHE A 1 115 ? 5.924 -10.801 -8.359 1.00 98.44 115 PHE A N 1
ATOM 880 C CA . PHE A 1 115 ? 4.887 -11.778 -8.685 1.00 98.44 115 PHE A CA 1
ATOM 881 C C . PHE A 1 115 ? 4.884 -12.951 -7.697 1.00 98.44 115 PHE A C 1
ATOM 883 O O . PHE A 1 115 ? 3.832 -13.317 -7.169 1.00 98.44 115 PHE A O 1
ATOM 890 N N . LYS A 1 116 ? 6.058 -13.523 -7.406 1.00 98.31 116 LYS A N 1
ATOM 891 C CA . LYS A 1 116 ? 6.201 -14.678 -6.512 1.00 98.31 116 LYS A CA 1
ATOM 892 C C . LYS A 1 116 ? 5.766 -14.360 -5.084 1.00 98.31 116 LYS A C 1
ATOM 894 O O . LYS A 1 116 ? 5.101 -15.192 -4.463 1.00 98.31 116 LYS A O 1
ATOM 899 N N . SER A 1 117 ? 6.106 -13.178 -4.574 1.00 97.94 117 SER A N 1
ATOM 900 C CA . SER A 1 117 ? 5.669 -12.690 -3.261 1.00 97.94 117 SER A CA 1
ATOM 901 C C . SER A 1 117 ? 4.141 -12.617 -3.179 1.00 97.94 117 SER A C 1
ATOM 903 O O . SER A 1 117 ? 3.522 -13.256 -2.317 1.00 97.94 117 SER A O 1
ATOM 905 N N . LEU A 1 118 ? 3.514 -11.920 -4.133 1.00 98.56 118 LEU A N 1
ATOM 906 C CA . LEU A 1 118 ? 2.061 -11.759 -4.189 1.00 98.56 118 LEU A CA 1
ATOM 907 C C . LEU A 1 118 ? 1.350 -13.105 -4.356 1.00 98.56 118 LEU A C 1
ATOM 909 O O . LEU A 1 118 ? 0.392 -13.383 -3.634 1.00 98.56 118 LEU A O 1
ATOM 913 N N . GLN A 1 119 ? 1.845 -13.977 -5.234 1.00 98.50 119 GLN A N 1
ATOM 914 C CA . GLN A 1 119 ? 1.308 -15.323 -5.436 1.00 98.50 119 GLN A CA 1
ATOM 915 C C . GLN A 1 119 ? 1.391 -16.163 -4.156 1.00 98.50 119 GLN A C 1
ATOM 917 O O . GLN A 1 119 ? 0.393 -16.744 -3.729 1.00 98.50 119 GLN A O 1
ATOM 922 N N . THR A 1 120 ? 2.562 -16.198 -3.516 1.00 98.44 120 THR A N 1
ATOM 923 C CA . THR A 1 120 ? 2.802 -17.006 -2.312 1.00 98.44 120 THR A CA 1
ATOM 924 C C . THR A 1 120 ? 1.912 -16.565 -1.157 1.00 98.44 120 THR A C 1
ATOM 926 O O . THR A 1 120 ? 1.374 -17.404 -0.433 1.00 98.44 120 THR A O 1
ATOM 929 N N . ASN A 1 121 ? 1.743 -15.257 -0.965 1.00 98.38 121 ASN A N 1
ATOM 930 C CA . ASN A 1 121 ? 0.902 -14.732 0.104 1.00 98.38 121 ASN A CA 1
ATOM 931 C C . ASN A 1 121 ? -0.590 -14.879 -0.214 1.00 98.38 121 ASN A C 1
ATOM 933 O O . ASN A 1 121 ? -1.346 -15.276 0.670 1.00 98.38 121 ASN A O 1
ATOM 937 N N . THR A 1 122 ? -1.003 -14.693 -1.470 1.00 98.38 122 THR A N 1
ATOM 938 C CA . THR A 1 122 ? -2.393 -14.924 -1.906 1.00 98.38 122 THR A CA 1
ATOM 939 C C . THR A 1 122 ? -2.808 -16.384 -1.737 1.00 98.38 122 THR A C 1
ATOM 941 O O . THR A 1 122 ? -3.899 -16.652 -1.245 1.00 98.38 122 THR A O 1
ATOM 944 N N . ALA A 1 123 ? -1.930 -17.344 -2.048 1.00 98.00 123 ALA A N 1
ATOM 945 C CA . ALA A 1 123 ? -2.221 -18.776 -1.920 1.00 98.00 123 ALA A CA 1
ATOM 946 C C . ALA A 1 123 ? -2.547 -19.226 -0.478 1.00 98.00 123 ALA A C 1
ATOM 948 O O . ALA A 1 123 ? -3.156 -20.278 -0.273 1.00 98.00 123 ALA A O 1
ATOM 949 N N . LYS A 1 124 ? -2.158 -18.435 0.531 1.00 97.50 124 LYS A N 1
ATOM 950 C CA . LYS A 1 124 ? -2.463 -18.682 1.951 1.00 97.50 124 LYS A CA 1
ATOM 951 C C . LYS A 1 124 ? -3.854 -18.173 2.352 1.00 97.50 124 LYS A C 1
ATOM 953 O O . LYS A 1 124 ? -4.324 -18.498 3.442 1.00 97.50 124 LYS A O 1
ATOM 958 N N . ILE A 1 125 ? -4.511 -17.387 1.500 1.00 97.50 125 ILE A N 1
ATOM 959 C CA . ILE A 1 125 ? -5.811 -16.770 1.759 1.00 97.50 125 ILE A CA 1
ATOM 960 C C . ILE A 1 125 ? -6.919 -17.613 1.126 1.00 97.50 125 ILE A C 1
ATOM 962 O O . ILE A 1 125 ? -6.837 -18.000 -0.036 1.00 97.50 125 ILE A O 1
ATOM 966 N N . LYS A 1 126 ? -7.980 -17.898 1.887 1.00 93.69 126 LYS A N 1
ATOM 967 C CA . LYS A 1 126 ? -9.133 -18.677 1.412 1.00 93.69 126 LYS A CA 1
ATOM 968 C C . LYS A 1 126 ? -10.433 -17.969 1.761 1.00 93.69 126 LYS A C 1
ATOM 970 O O . LYS A 1 126 ? -10.646 -17.655 2.926 1.00 93.69 126 LYS A O 1
ATOM 975 N N . ASN A 1 127 ? -11.310 -17.793 0.771 1.00 94.44 127 ASN A N 1
ATOM 976 C CA . ASN A 1 127 ? -12.667 -17.250 0.932 1.00 94.44 127 ASN A CA 1
ATOM 977 C C . ASN A 1 127 ? -12.731 -15.865 1.609 1.00 94.44 127 ASN A C 1
ATOM 979 O O . ASN A 1 127 ? -13.691 -15.571 2.317 1.00 94.44 127 ASN A O 1
ATOM 983 N N . LEU A 1 128 ? -11.717 -15.023 1.402 1.00 97.56 128 LEU A N 1
ATOM 984 C CA . LEU A 1 128 ? -11.680 -13.644 1.891 1.00 97.56 128 LEU A CA 1
ATOM 985 C C . LEU A 1 128 ? -11.530 -12.685 0.717 1.00 97.56 128 LEU A C 1
ATOM 987 O O . LEU A 1 128 ? -10.924 -13.039 -0.295 1.00 97.56 128 LEU A O 1
ATOM 991 N N . LYS A 1 129 ? -12.024 -11.457 0.894 1.00 97.94 129 LYS A N 1
ATOM 992 C CA . LYS A 1 129 ? -11.708 -10.349 -0.008 1.00 97.94 129 LYS A CA 1
ATOM 993 C C . LYS A 1 129 ? -10.201 -10.099 0.038 1.00 97.94 129 LYS A C 1
ATOM 995 O O . LYS A 1 129 ? -9.620 -10.101 1.123 1.00 97.94 129 LYS A O 1
ATOM 1000 N N . THR A 1 130 ? -9.565 -9.873 -1.101 1.00 98.50 130 THR A N 1
ATOM 1001 C CA . THR A 1 130 ? -8.123 -9.617 -1.182 1.00 98.50 130 THR A CA 1
ATOM 1002 C C . THR A 1 130 ? -7.844 -8.207 -1.686 1.00 98.50 130 THR A C 1
ATOM 1004 O O . THR A 1 130 ? -8.399 -7.750 -2.685 1.00 98.50 130 THR A O 1
ATOM 1007 N N . VAL A 1 131 ? -6.985 -7.498 -0.960 1.00 98.81 131 VAL A N 1
ATOM 1008 C CA . VAL A 1 131 ? -6.529 -6.153 -1.304 1.00 98.81 131 VAL A CA 1
ATOM 1009 C C . VAL A 1 131 ? -5.017 -6.185 -1.417 1.00 98.81 131 VAL A C 1
ATOM 1011 O O . VAL A 1 131 ? -4.322 -6.406 -0.424 1.00 98.81 131 VAL A O 1
ATOM 1014 N N . PHE A 1 132 ? -4.503 -5.958 -2.618 1.00 98.81 132 PHE A N 1
ATOM 1015 C CA . PHE A 1 132 ? -3.076 -5.746 -2.814 1.00 98.81 132 PHE A CA 1
ATOM 1016 C C . PHE A 1 132 ? -2.738 -4.299 -2.463 1.00 98.81 132 PHE A C 1
ATOM 1018 O O . PHE A 1 132 ? -3.398 -3.365 -2.923 1.00 98.81 132 PHE A O 1
ATOM 1025 N N . VAL A 1 133 ? -1.713 -4.122 -1.636 1.00 98.81 133 VAL A N 1
ATOM 1026 C CA . VAL A 1 133 ? -1.168 -2.818 -1.256 1.00 98.81 133 VAL A CA 1
ATOM 1027 C C . VAL A 1 133 ? 0.240 -2.740 -1.817 1.00 98.81 133 VAL A C 1
ATOM 1029 O O . VAL A 1 133 ? 1.115 -3.522 -1.441 1.00 98.81 133 VAL A O 1
ATOM 1032 N N . THR A 1 134 ? 0.443 -1.815 -2.742 1.00 98.38 134 THR A N 1
ATOM 1033 C CA . THR A 1 134 ? 1.703 -1.667 -3.476 1.00 98.38 134 THR A CA 1
ATOM 1034 C C . THR A 1 134 ? 2.146 -0.217 -3.491 1.00 98.38 134 THR A C 1
ATOM 1036 O O . THR A 1 134 ? 1.349 0.667 -3.188 1.00 98.38 134 THR A O 1
ATOM 1039 N N . HIS A 1 135 ? 3.422 0.042 -3.760 1.00 97.81 135 HIS A N 1
ATOM 1040 C CA . HIS A 1 135 ? 3.874 1.411 -3.970 1.00 97.81 135 HIS A CA 1
ATOM 1041 C C . HIS A 1 135 ? 3.859 1.727 -5.464 1.00 97.81 135 HIS A C 1
ATOM 1043 O O . HIS A 1 135 ? 3.127 2.617 -5.885 1.00 97.81 135 HIS A O 1
ATOM 1049 N N . VAL A 1 136 ? 4.568 0.937 -6.274 1.00 97.31 136 VAL A N 1
ATOM 1050 C CA . VAL A 1 136 ? 4.625 1.123 -7.731 1.00 97.31 136 VAL A CA 1
ATOM 1051 C C . VAL A 1 136 ? 3.326 0.674 -8.405 1.00 97.31 136 VAL A C 1
ATOM 1053 O O . VAL A 1 136 ? 2.732 -0.342 -8.042 1.00 97.31 136 VAL A O 1
ATOM 1056 N N . HIS A 1 137 ? 2.889 1.430 -9.413 1.00 97.44 137 HIS A N 1
ATOM 1057 C CA . HIS A 1 137 ? 1.712 1.122 -10.224 1.00 97.44 137 HIS A CA 1
ATOM 1058 C C . HIS A 1 137 ? 1.928 -0.106 -11.133 1.00 97.44 137 HIS A C 1
ATOM 1060 O O . HIS A 1 137 ? 3.054 -0.402 -11.537 1.00 97.44 137 HIS A O 1
ATOM 1066 N N . PRO A 1 138 ? 0.867 -0.844 -11.507 1.00 98.00 138 PRO A N 1
ATOM 1067 C CA . PRO A 1 138 ? 0.973 -1.926 -12.488 1.00 98.00 138 PRO A CA 1
ATOM 1068 C C . PRO A 1 138 ? 1.259 -1.394 -13.897 1.00 98.00 138 PRO A C 1
ATOM 1070 O O . PRO A 1 138 ? 0.704 -0.373 -14.310 1.00 98.00 138 PRO A O 1
ATOM 1073 N N . SER A 1 139 ? 2.072 -2.119 -14.666 1.00 97.94 139 SER A N 1
ATOM 1074 C CA . SER A 1 139 ? 2.377 -1.743 -16.049 1.00 97.94 139 SER A CA 1
ATOM 1075 C C . SER A 1 139 ? 1.189 -1.909 -17.008 1.00 97.94 139 SER A C 1
ATOM 1077 O O . SER A 1 139 ? 0.247 -2.680 -16.773 1.00 97.94 139 SER A O 1
ATOM 1079 N N . GLY A 1 140 ? 1.232 -1.173 -18.122 1.00 95.88 140 GLY A N 1
ATOM 1080 C CA . GLY A 1 140 ? 0.215 -1.209 -19.176 1.00 95.88 140 GLY A CA 1
ATOM 1081 C C . GLY A 1 140 ? -1.155 -0.698 -18.721 1.00 95.88 140 GLY A C 1
ATOM 1082 O O . GLY A 1 140 ? -2.176 -1.163 -19.231 1.00 95.88 140 GLY A O 1
ATOM 1083 N N . THR A 1 141 ? -1.170 0.190 -17.729 1.00 96.12 141 THR A N 1
ATOM 1084 C CA . THR A 1 141 ? -2.359 0.868 -17.202 1.00 96.12 141 THR A CA 1
ATOM 1085 C C . THR A 1 141 ? -2.419 2.318 -17.656 1.00 96.12 141 THR A C 1
ATOM 1087 O O . THR A 1 141 ? -1.461 2.852 -18.225 1.00 96.12 141 THR A O 1
ATOM 1090 N N . ARG A 1 142 ? -3.542 2.994 -17.396 1.00 96.12 142 ARG A N 1
ATOM 1091 C CA . ARG A 1 142 ? -3.635 4.437 -17.641 1.00 96.12 142 ARG A CA 1
ATOM 1092 C C . ARG A 1 142 ? -2.654 5.202 -16.754 1.00 96.12 142 ARG A C 1
ATOM 1094 O O . ARG A 1 142 ? -2.009 6.116 -17.260 1.00 96.12 142 ARG A O 1
ATOM 1101 N N . ALA A 1 143 ? -2.489 4.796 -15.492 1.00 94.69 143 ALA A N 1
ATOM 1102 C CA . ALA A 1 143 ? -1.456 5.360 -14.620 1.00 94.69 143 ALA A CA 1
ATOM 1103 C C . ALA A 1 143 ? -0.056 5.215 -15.242 1.00 94.69 143 ALA A C 1
ATOM 1105 O O . ALA A 1 143 ? 0.669 6.199 -15.349 1.00 94.69 143 ALA A O 1
ATOM 1106 N N . ASP A 1 144 ? 0.277 4.027 -15.754 1.00 96.19 144 ASP A N 1
ATOM 1107 C CA . ASP A 1 144 ? 1.567 3.765 -16.405 1.00 96.19 144 ASP A CA 1
ATOM 1108 C C . ASP A 1 144 ? 1.808 4.655 -17.631 1.00 96.19 144 ASP A C 1
ATOM 1110 O O . ASP A 1 144 ? 2.893 5.197 -17.803 1.00 96.19 144 ASP A O 1
ATOM 1114 N N . SER A 1 145 ? 0.776 4.887 -18.448 1.00 95.75 145 SER A N 1
ATOM 1115 C CA . SER A 1 145 ? 0.880 5.768 -19.621 1.00 95.75 145 SER A CA 1
ATOM 1116 C C . SER A 1 145 ? 1.125 7.245 -19.285 1.00 95.75 145 SER A C 1
ATOM 1118 O O . SER A 1 145 ? 1.574 8.002 -20.144 1.00 95.75 145 SER A O 1
ATOM 1120 N N . MET A 1 146 ? 0.800 7.656 -18.056 1.00 94.88 146 MET A N 1
ATOM 1121 C CA . MET A 1 146 ? 0.972 9.025 -17.563 1.00 94.88 146 MET A CA 1
ATOM 1122 C C . MET A 1 146 ? 2.242 9.188 -16.724 1.00 94.88 146 MET A C 1
ATOM 1124 O O . MET A 1 146 ? 2.676 10.317 -16.508 1.00 94.88 146 MET A O 1
ATOM 1128 N N . SER A 1 147 ? 2.815 8.085 -16.240 1.00 92.06 147 SER A N 1
ATOM 1129 C CA . SER A 1 147 ? 3.948 8.106 -15.326 1.00 92.06 147 SER A CA 1
ATOM 1130 C C . SER A 1 147 ? 5.264 8.382 -16.047 1.00 92.06 147 SER A C 1
ATOM 1132 O O . SER A 1 147 ? 5.494 7.965 -17.183 1.00 92.06 147 SER A O 1
ATOM 1134 N N . HIS A 1 148 ? 6.180 9.040 -15.342 1.00 89.19 148 HIS A N 1
ATOM 1135 C CA . HIS A 1 148 ? 7.578 9.141 -15.754 1.00 89.19 148 HIS A CA 1
ATOM 1136 C C . HIS A 1 148 ? 8.376 7.858 -15.476 1.00 89.19 148 HIS A C 1
ATOM 1138 O O . HIS A 1 148 ? 9.465 7.681 -16.025 1.00 89.19 148 HIS A O 1
ATOM 1144 N N . MET A 1 149 ? 7.831 6.961 -14.650 1.00 89.81 149 MET A N 1
ATOM 1145 C CA . MET A 1 149 ? 8.457 5.710 -14.236 1.00 89.81 149 MET A CA 1
ATOM 1146 C C . MET A 1 149 ? 7.658 4.525 -14.766 1.00 89.81 149 MET A C 1
ATOM 1148 O O . MET A 1 149 ? 6.431 4.548 -14.819 1.00 89.81 149 MET A O 1
ATOM 1152 N N . LYS A 1 150 ? 8.358 3.457 -15.153 1.00 93.00 150 LYS A N 1
ATOM 1153 C CA . LYS A 1 150 ? 7.694 2.242 -15.628 1.00 93.00 150 LYS A CA 1
ATOM 1154 C C . LYS A 1 150 ? 7.018 1.524 -14.467 1.00 93.00 150 LYS A C 1
ATOM 1156 O O . LYS A 1 150 ? 7.645 1.300 -13.433 1.00 93.00 150 LYS A O 1
ATOM 1161 N N . GLY A 1 151 ? 5.778 1.106 -14.673 1.00 95.81 151 GLY A N 1
ATOM 1162 C CA . GLY A 1 151 ? 5.058 0.252 -13.742 1.00 95.81 151 GLY A CA 1
ATOM 1163 C C . GLY A 1 151 ? 5.660 -1.150 -13.655 1.00 95.81 151 GLY A C 1
ATOM 1164 O O . GLY A 1 151 ? 6.460 -1.567 -14.496 1.00 95.81 151 GLY A O 1
ATOM 1165 N N . SER A 1 152 ? 5.248 -1.908 -12.642 1.00 97.62 152 SER A N 1
ATOM 1166 C CA . SER A 1 152 ? 5.701 -3.289 -12.452 1.00 97.62 152 SER A CA 1
ATOM 1167 C C . SER A 1 152 ? 4.924 -4.260 -13.348 1.00 97.62 152 SER A C 1
ATOM 1169 O O . SER A 1 152 ? 3.691 -4.346 -13.280 1.00 97.62 152 SER A O 1
ATOM 1171 N N . HIS A 1 153 ? 5.648 -5.043 -14.155 1.00 97.94 153 HIS A N 1
ATOM 1172 C CA . HIS A 1 153 ? 5.065 -6.164 -14.897 1.00 97.94 153 HIS A CA 1
ATOM 1173 C C . HIS A 1 153 ? 4.746 -7.351 -13.986 1.00 97.94 153 HIS A C 1
ATOM 1175 O O . HIS A 1 153 ? 3.802 -8.087 -14.260 1.00 97.94 153 HIS A O 1
ATOM 1181 N N . GLY A 1 154 ? 5.483 -7.520 -12.887 1.00 98.12 154 GLY A N 1
ATOM 1182 C CA . GLY A 1 154 ? 5.238 -8.540 -11.872 1.00 98.12 154 GLY A CA 1
ATOM 1183 C C . GLY A 1 154 ? 3.900 -8.328 -11.179 1.00 98.12 154 GLY A C 1
ATOM 1184 O O . GLY A 1 154 ? 3.091 -9.254 -11.092 1.00 98.12 154 GLY A O 1
ATOM 1185 N N . LEU A 1 155 ? 3.621 -7.084 -10.779 1.00 98.50 155 LEU A N 1
ATOM 1186 C CA . LEU A 1 155 ? 2.315 -6.693 -10.254 1.00 98.50 155 LEU A CA 1
ATOM 1187 C C . LEU A 1 155 ? 1.222 -6.860 -11.310 1.00 98.50 155 LEU A C 1
ATOM 1189 O O . LEU A 1 155 ? 0.179 -7.437 -11.014 1.00 98.50 155 LEU A O 1
ATOM 1193 N N . ARG A 1 156 ? 1.455 -6.410 -12.549 1.00 98.56 156 ARG A N 1
ATOM 1194 C CA . ARG A 1 156 ? 0.482 -6.583 -13.636 1.00 98.56 156 ARG A CA 1
ATOM 1195 C C . ARG A 1 156 ? 0.116 -8.057 -13.840 1.00 98.56 156 ARG A C 1
ATOM 1197 O O . ARG A 1 156 ? -1.063 -8.397 -13.835 1.00 98.56 156 ARG A O 1
ATOM 1204 N N . LYS A 1 157 ? 1.117 -8.934 -13.920 1.00 98.69 157 LYS A N 1
ATOM 1205 C CA . LYS A 1 157 ? 0.930 -10.384 -14.021 1.00 98.69 157 LYS A CA 1
ATOM 1206 C C . LYS A 1 157 ? 0.169 -10.947 -12.818 1.00 98.69 157 LYS A C 1
ATOM 1208 O O . LYS A 1 157 ? -0.729 -11.763 -12.991 1.00 98.69 157 LYS A O 1
ATOM 1213 N N . ALA A 1 158 ? 0.492 -10.496 -11.604 1.00 98.69 158 ALA A N 1
ATOM 1214 C CA . ALA A 1 158 ? -0.208 -10.920 -10.394 1.00 98.69 158 ALA A CA 1
ATOM 1215 C C . ALA A 1 158 ? -1.689 -10.515 -10.424 1.00 98.69 158 ALA A C 1
ATOM 1217 O O . ALA A 1 158 ? -2.541 -11.305 -10.035 1.00 98.69 158 ALA A O 1
ATOM 1218 N N . ILE A 1 159 ? -2.012 -9.320 -10.923 1.00 98.69 159 ILE A N 1
ATOM 1219 C CA . ILE A 1 159 ? -3.401 -8.886 -11.107 1.00 98.69 159 ILE A CA 1
ATOM 1220 C C . ILE A 1 159 ? -4.103 -9.781 -12.128 1.00 98.69 159 ILE A C 1
ATOM 1222 O O . ILE A 1 159 ? -5.181 -10.296 -11.840 1.00 98.69 159 ILE A O 1
ATOM 1226 N N . ASP A 1 160 ? -3.492 -9.999 -13.291 1.00 98.62 160 ASP A N 1
ATOM 1227 C CA . ASP A 1 160 ? -4.090 -10.783 -14.375 1.00 98.62 160 ASP A CA 1
ATOM 1228 C C . ASP A 1 160 ? -4.353 -12.245 -13.953 1.00 98.62 160 ASP A C 1
ATOM 1230 O O . ASP A 1 160 ? -5.423 -12.781 -14.246 1.00 98.62 160 ASP A O 1
ATOM 1234 N N . GLU A 1 161 ? -3.431 -12.879 -13.218 1.00 98.56 161 GLU A N 1
ATOM 1235 C CA . GLU A 1 161 ? -3.543 -14.292 -12.822 1.00 98.56 161 GLU A CA 1
ATOM 1236 C C . GLU A 1 161 ? -4.309 -14.523 -11.514 1.00 98.56 161 GLU A C 1
ATOM 1238 O O . GLU A 1 161 ? -5.047 -15.502 -11.395 1.00 98.56 161 GLU A O 1
ATOM 1243 N N . LEU A 1 162 ? -4.124 -13.655 -10.516 1.00 98.38 162 LEU A N 1
ATOM 1244 C CA . LEU A 1 162 ? -4.666 -13.857 -9.167 1.00 98.38 162 LEU A CA 1
ATOM 1245 C C . LEU A 1 162 ? -5.981 -13.105 -8.946 1.00 98.38 162 LEU A C 1
ATOM 1247 O O . LEU A 1 162 ? -6.723 -13.463 -8.035 1.00 98.38 162 LEU A O 1
ATOM 1251 N N . GLN A 1 163 ? -6.268 -12.092 -9.774 1.00 98.19 163 GLN A N 1
ATOM 1252 C CA . GLN A 1 163 ? -7.504 -11.300 -9.768 1.00 98.19 163 GLN A CA 1
ATOM 1253 C C . GLN A 1 163 ? -7.935 -10.860 -8.354 1.00 98.19 163 GLN A C 1
ATOM 1255 O O . GLN A 1 163 ? -9.042 -11.205 -7.924 1.00 98.19 163 GLN A O 1
ATOM 1260 N N . PRO A 1 164 ? -7.095 -10.104 -7.612 1.00 98.50 164 PRO A N 1
ATOM 1261 C CA . PRO A 1 164 ? -7.497 -9.578 -6.312 1.00 98.50 164 PRO A CA 1
ATOM 1262 C C . PRO A 1 164 ? -8.701 -8.643 -6.458 1.00 98.50 164 PRO A C 1
ATOM 1264 O O . PRO A 1 164 ? -8.914 -8.054 -7.520 1.00 98.50 164 PRO A O 1
ATOM 1267 N N . ASP A 1 165 ? -9.483 -8.450 -5.400 1.00 98.62 165 ASP A N 1
ATOM 1268 C CA . ASP A 1 165 ? -10.659 -7.577 -5.476 1.00 98.62 165 ASP A CA 1
ATOM 1269 C C . ASP A 1 165 ? -10.251 -6.117 -5.720 1.00 98.62 165 ASP A C 1
ATOM 1271 O O . ASP A 1 165 ? -10.873 -5.408 -6.518 1.00 98.62 165 ASP A O 1
ATOM 1275 N N . ILE A 1 166 ? -9.195 -5.662 -5.036 1.00 98.69 166 ILE A N 1
ATOM 1276 C CA . ILE A 1 166 ? -8.691 -4.290 -5.138 1.00 98.69 166 ILE A CA 1
ATOM 1277 C C . ILE A 1 166 ? -7.161 -4.277 -5.138 1.00 98.69 166 ILE A C 1
ATOM 1279 O O . ILE A 1 166 ? -6.521 -5.010 -4.389 1.00 98.69 166 ILE A O 1
ATOM 1283 N N . VAL A 1 167 ? -6.577 -3.383 -5.929 1.00 98.81 167 VAL A N 1
ATOM 1284 C CA . VAL A 1 167 ? -5.178 -2.961 -5.824 1.00 98.81 167 VAL A CA 1
ATOM 1285 C C . VAL A 1 167 ? -5.159 -1.486 -5.456 1.00 98.81 167 VAL A C 1
ATOM 1287 O O . VAL A 1 167 ? -5.797 -0.666 -6.116 1.00 98.81 167 VAL A O 1
ATOM 1290 N N . ILE A 1 168 ? -4.424 -1.144 -4.407 1.00 98.75 168 ILE A N 1
ATOM 1291 C CA . ILE A 1 168 ? -4.189 0.234 -3.979 1.00 98.75 168 ILE A CA 1
ATOM 1292 C C . ILE A 1 168 ? -2.697 0.507 -4.141 1.00 98.75 168 ILE A C 1
ATOM 1294 O O . ILE A 1 168 ? -1.876 -0.259 -3.627 1.00 98.75 168 ILE A O 1
ATOM 1298 N N . HIS A 1 169 ? -2.350 1.570 -4.865 1.00 98.50 169 HIS A N 1
ATOM 1299 C CA . HIS A 1 169 ? -0.958 1.924 -5.130 1.00 98.50 169 HIS A CA 1
ATOM 1300 C C . HIS A 1 169 ? -0.660 3.418 -4.959 1.00 98.50 169 HIS A C 1
ATOM 1302 O O . HIS A 1 169 ? -1.576 4.242 -4.969 1.00 98.50 169 HIS A O 1
ATOM 1308 N N . GLY A 1 170 ? 0.621 3.752 -4.800 1.00 97.44 170 GLY A N 1
ATOM 1309 C CA . GLY A 1 170 ? 1.147 5.119 -4.781 1.00 97.44 170 GLY A CA 1
ATOM 1310 C C . GLY A 1 170 ? 1.971 5.427 -6.038 1.00 97.44 170 GLY A C 1
ATOM 1311 O O . GLY A 1 170 ? 1.583 5.043 -7.149 1.00 97.44 170 GLY A O 1
ATOM 1312 N N . HIS A 1 171 ? 3.103 6.106 -5.836 1.00 96.25 171 HIS A N 1
ATOM 1313 C CA . HIS A 1 171 ? 4.206 6.376 -6.767 1.00 96.25 171 HIS A CA 1
ATOM 1314 C C . HIS A 1 171 ? 3.888 7.288 -7.963 1.00 96.25 171 HIS A C 1
ATOM 1316 O O . HIS A 1 171 ? 4.578 8.276 -8.195 1.00 96.25 171 HIS A O 1
ATOM 1322 N N . CYS A 1 172 ? 2.839 7.005 -8.740 1.00 95.62 172 CYS A N 1
ATOM 1323 C CA . CYS A 1 172 ? 2.505 7.797 -9.927 1.00 95.62 172 CYS A CA 1
ATOM 1324 C C . CYS A 1 172 ? 1.702 9.052 -9.548 1.00 95.62 172 CYS A C 1
ATOM 1326 O O . CYS A 1 172 ? 0.469 9.033 -9.498 1.00 95.62 172 CYS A O 1
ATOM 1328 N N . HIS A 1 173 ? 2.388 10.164 -9.282 1.00 95.88 173 HIS A N 1
ATOM 1329 C CA . HIS A 1 173 ? 1.745 11.423 -8.870 1.00 95.88 173 HIS A CA 1
ATOM 1330 C C . HIS A 1 173 ? 0.934 12.047 -10.012 1.00 95.88 173 HIS A C 1
ATOM 1332 O O . HIS A 1 173 ? -0.080 12.704 -9.768 1.00 95.88 173 HIS A O 1
ATOM 1338 N N . GLU A 1 174 ? 1.335 11.805 -11.260 1.00 96.25 174 GLU A N 1
ATOM 1339 C CA . GLU A 1 174 ? 0.703 12.338 -12.473 1.00 96.25 174 GLU A CA 1
ATOM 1340 C C . GLU A 1 174 ? -0.729 11.819 -12.644 1.00 96.25 174 GLU A C 1
ATOM 1342 O O . GLU A 1 174 ? -1.592 12.512 -13.185 1.00 96.25 174 GLU A O 1
ATOM 1347 N N . ALA A 1 175 ? -0.994 10.617 -12.131 1.00 95.44 175 ALA A N 1
ATOM 1348 C CA . ALA A 1 175 ? -2.294 9.964 -12.155 1.00 95.44 175 ALA A CA 1
ATOM 1349 C C . ALA A 1 175 ? -2.968 9.933 -10.769 1.00 95.44 175 ALA A C 1
ATOM 1351 O O . ALA A 1 175 ? -3.769 9.038 -10.495 1.00 95.44 175 ALA A O 1
ATOM 1352 N N . GLN A 1 176 ? -2.651 10.872 -9.870 1.00 95.56 176 GLN A N 1
ATOM 1353 C CA . GLN A 1 176 ? -3.207 10.890 -8.511 1.00 95.56 176 GLN A CA 1
ATOM 1354 C C . GLN A 1 176 ? -4.746 10.818 -8.482 1.00 95.56 176 GLN A C 1
ATOM 1356 O O . GLN A 1 176 ? -5.457 11.581 -9.144 1.00 95.56 176 GLN A O 1
ATOM 1361 N N . GLY A 1 177 ? -5.289 9.906 -7.673 1.00 95.75 177 GLY A N 1
ATOM 1362 C CA . GLY A 1 177 ? -6.731 9.683 -7.558 1.00 95.75 177 GLY A CA 1
ATOM 1363 C C . GLY A 1 177 ? -7.372 8.973 -8.753 1.00 95.75 177 GLY A C 1
ATOM 1364 O O . GLY A 1 177 ? -8.595 8.813 -8.754 1.00 95.75 177 GLY A O 1
ATOM 1365 N N . LEU A 1 178 ? -6.587 8.562 -9.754 1.00 97.62 178 LEU A N 1
ATOM 1366 C CA . LEU A 1 178 ? -7.068 7.738 -10.852 1.00 97.62 178 LEU A CA 1
ATOM 1367 C C . LEU A 1 178 ? -7.573 6.396 -10.322 1.00 97.62 178 LEU A C 1
ATOM 1369 O O . LEU A 1 178 ? -7.007 5.792 -9.411 1.00 97.62 178 LEU A O 1
ATOM 1373 N N . GLU A 1 179 ? -8.644 5.930 -10.942 1.00 97.56 179 GLU A N 1
ATOM 1374 C CA . GLU A 1 179 ? -9.175 4.599 -10.741 1.00 97.56 179 GLU A CA 1
ATOM 1375 C C . GLU A 1 179 ? -9.467 3.971 -12.095 1.00 97.56 179 GLU A C 1
ATOM 1377 O O . GLU A 1 179 ? -9.983 4.625 -13.010 1.00 97.56 179 GLU A O 1
ATOM 1382 N N . GLU A 1 180 ? -9.123 2.698 -12.216 1.00 97.75 180 GLU A N 1
ATOM 1383 C CA . GLU A 1 180 ? -9.400 1.897 -13.395 1.00 97.75 180 GLU A CA 1
ATOM 1384 C C . GLU A 1 180 ? -9.687 0.442 -13.022 1.00 97.75 180 GLU A C 1
ATOM 1386 O O . GLU A 1 180 ? -9.600 0.037 -11.862 1.00 97.75 180 GLU A O 1
ATOM 1391 N N . GLN A 1 181 ? -10.080 -0.339 -14.022 1.00 98.25 181 GLN A N 1
ATOM 1392 C CA . GLN A 1 181 ? -10.5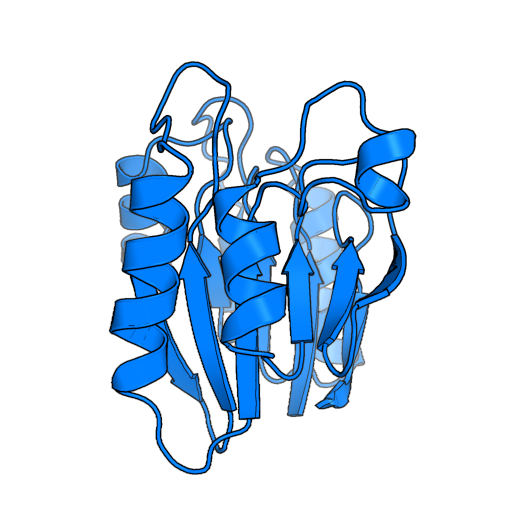12 -1.717 -13.862 1.00 98.25 181 GLN A CA 1
ATOM 1393 C C . GLN A 1 181 ? -9.644 -2.619 -14.745 1.00 98.25 181 GLN A C 1
ATOM 1395 O O . GLN A 1 181 ? -9.571 -2.401 -15.954 1.00 98.25 181 GLN A O 1
ATOM 1400 N N . ILE A 1 182 ? -9.020 -3.643 -14.157 1.00 98.12 182 ILE A N 1
ATOM 1401 C CA . ILE A 1 182 ? -8.252 -4.672 -14.875 1.00 98.12 182 ILE A CA 1
ATOM 1402 C C . ILE A 1 182 ? -8.925 -6.019 -14.621 1.00 98.12 182 ILE A C 1
ATOM 1404 O O . ILE A 1 182 ? -8.837 -6.581 -13.529 1.00 98.12 182 ILE A O 1
ATOM 1408 N N . GLY A 1 183 ? -9.661 -6.528 -15.611 1.00 97.69 183 GLY A N 1
ATOM 1409 C CA . GLY A 1 183 ? -10.533 -7.684 -15.396 1.00 97.69 183 GLY A CA 1
ATOM 1410 C C . GLY A 1 183 ? -11.543 -7.394 -14.278 1.00 97.69 183 GLY A C 1
ATOM 1411 O O . GLY A 1 183 ? -12.324 -6.447 -14.372 1.00 97.69 183 GLY A O 1
ATOM 1412 N N . LYS A 1 184 ? -11.518 -8.181 -13.198 1.00 97.62 184 LYS A N 1
ATOM 1413 C CA . LYS A 1 184 ? -12.367 -7.995 -12.005 1.00 97.62 184 LYS A CA 1
ATOM 1414 C C . LYS A 1 184 ? -11.720 -7.143 -10.910 1.00 97.62 184 LYS A C 1
ATOM 1416 O O . LYS A 1 184 ? -12.423 -6.709 -10.000 1.00 97.62 184 LYS A O 1
ATOM 1421 N N . THR A 1 185 ? -10.437 -6.826 -11.036 1.00 98.75 185 THR A N 1
ATOM 1422 C CA . THR A 1 185 ? -9.690 -6.038 -10.055 1.00 98.75 185 THR A CA 1
ATOM 1423 C C . THR A 1 185 ? -9.899 -4.541 -10.239 1.00 98.75 185 THR A C 1
ATOM 1425 O O . THR A 1 185 ? -9.635 -3.987 -11.311 1.00 98.75 185 THR A O 1
ATOM 1428 N N . ARG A 1 186 ? -10.305 -3.871 -9.159 1.00 98.56 186 ARG A N 1
ATOM 1429 C CA . ARG A 1 186 ? -10.365 -2.408 -9.090 1.00 98.56 186 ARG A CA 1
ATOM 1430 C C . ARG A 1 186 ? -8.996 -1.852 -8.699 1.00 98.56 186 ARG A C 1
ATOM 1432 O O . ARG A 1 186 ? -8.480 -2.209 -7.644 1.00 98.56 186 ARG A O 1
ATOM 1439 N N . VAL A 1 187 ? -8.403 -0.988 -9.513 1.00 98.62 187 VAL A N 1
ATOM 1440 C CA . VAL A 1 187 ? -7.057 -0.434 -9.289 1.00 98.62 187 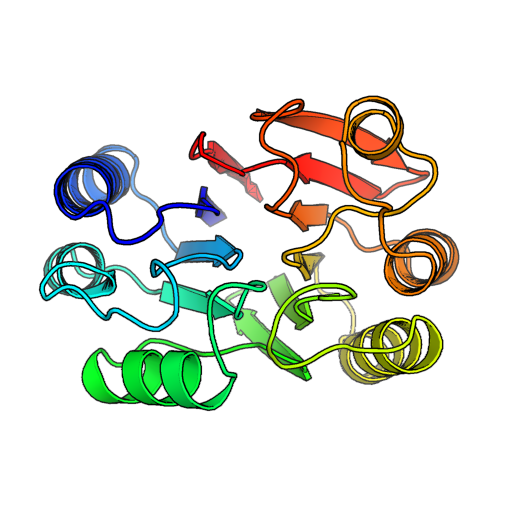VAL A CA 1
ATOM 1441 C C . VAL A 1 187 ? -7.166 1.047 -8.956 1.00 98.62 187 VAL A C 1
ATOM 1443 O O . VAL A 1 187 ? -7.797 1.802 -9.693 1.00 98.62 187 VAL A O 1
ATOM 1446 N N . ILE A 1 188 ? -6.586 1.458 -7.830 1.00 98.62 188 ILE A N 1
ATOM 1447 C CA . ILE A 1 188 ? -6.766 2.793 -7.260 1.00 98.62 188 ILE A CA 1
ATOM 1448 C C . ILE A 1 188 ? -5.412 3.415 -6.940 1.00 98.62 188 ILE A C 1
ATOM 1450 O O . ILE A 1 188 ? -4.667 2.901 -6.104 1.00 98.62 188 ILE A O 1
ATOM 1454 N N . ASN A 1 189 ? -5.154 4.576 -7.534 1.00 98.50 189 ASN A N 1
ATOM 1455 C CA . ASN A 1 189 ? -3.994 5.391 -7.226 1.00 98.50 189 ASN A CA 1
ATOM 1456 C C . ASN A 1 189 ? -4.299 6.361 -6.075 1.00 98.50 189 ASN A C 1
ATOM 1458 O O . ASN A 1 189 ? -5.188 7.212 -6.182 1.00 98.50 189 ASN A O 1
ATOM 1462 N N . VAL A 1 190 ? -3.542 6.254 -4.986 1.00 98.44 190 VAL A N 1
ATOM 1463 C CA . VAL A 1 190 ? -3.638 7.108 -3.793 1.00 98.44 190 VAL A CA 1
ATOM 1464 C C . VAL A 1 190 ? -2.375 7.940 -3.549 1.00 98.44 190 VAL A C 1
ATOM 1466 O O . VAL A 1 190 ? -2.225 8.511 -2.465 1.00 98.44 190 VAL A O 1
ATOM 1469 N N . ALA A 1 191 ? -1.483 8.037 -4.539 1.00 97.25 191 ALA A N 1
ATOM 1470 C CA . ALA A 1 191 ? -0.322 8.920 -4.495 1.00 97.25 191 ALA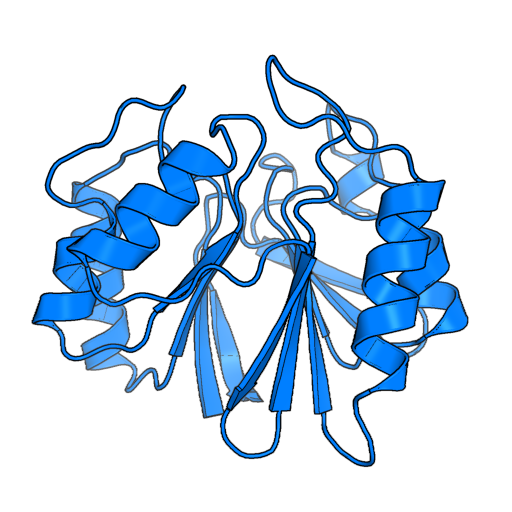 A CA 1
ATOM 1471 C C . ALA A 1 191 ? -0.771 10.366 -4.286 1.00 97.25 191 ALA A C 1
ATOM 1473 O O . ALA A 1 191 ? -1.614 10.854 -5.044 1.00 97.25 191 ALA A O 1
ATOM 1474 N N . LYS A 1 192 ? -0.237 11.044 -3.259 1.00 95.31 192 LYS A N 1
ATOM 1475 C CA . LYS A 1 192 ? -0.511 12.446 -2.866 1.00 95.31 192 LYS A CA 1
ATOM 1476 C C . LYS A 1 192 ? -1.956 12.769 -2.470 1.00 95.31 192 LYS A C 1
ATOM 1478 O O . LYS A 1 192 ? -2.188 13.668 -1.662 1.00 95.31 192 LYS A O 1
ATOM 1483 N N . LYS A 1 193 ? -2.940 12.045 -2.999 1.00 95.25 193 LYS A N 1
ATOM 1484 C CA . LYS A 1 193 ? -4.369 12.280 -2.823 1.00 95.25 193 LYS A CA 1
ATOM 1485 C C . LYS A 1 193 ? -5.001 11.136 -2.044 1.00 95.25 193 LYS A C 1
ATOM 1487 O O . LYS A 1 193 ? -5.418 10.125 -2.606 1.00 95.25 193 LYS A O 1
ATOM 1492 N N . ALA A 1 194 ? -5.124 11.344 -0.735 1.00 97.00 194 ALA A N 1
ATOM 1493 C CA . ALA A 1 194 ? -5.735 10.373 0.160 1.00 97.00 194 ALA A CA 1
ATOM 1494 C C . ALA A 1 194 ? -7.197 10.076 -0.207 1.00 97.00 194 ALA A C 1
ATOM 1496 O O . ALA A 1 194 ? -8.009 10.988 -0.431 1.00 97.00 194 ALA A O 1
ATOM 1497 N N . ARG A 1 195 ? -7.564 8.796 -0.169 1.00 97.81 195 ARG A N 1
ATOM 1498 C CA . ARG A 1 195 ? -8.904 8.319 -0.509 1.00 97.81 195 ARG A CA 1
ATOM 1499 C C . ARG A 1 195 ? -9.509 7.511 0.627 1.00 97.81 195 ARG A C 1
ATOM 1501 O O . ARG A 1 195 ? -8.844 6.662 1.212 1.00 97.81 195 ARG A O 1
ATOM 1508 N N . VAL A 1 196 ? -10.791 7.757 0.894 1.00 98.19 196 VAL A N 1
ATOM 1509 C CA . VAL A 1 196 ? -11.596 6.875 1.738 1.00 98.19 196 VAL A CA 1
ATOM 1510 C C . VAL A 1 196 ? -12.283 5.845 0.847 1.00 98.19 196 VAL A C 1
ATOM 1512 O O . VAL A 1 196 ? -12.923 6.198 -0.144 1.00 98.19 196 VAL A O 1
ATOM 1515 N N . ILE A 1 197 ? -12.077 4.572 1.162 1.00 97.50 197 ILE A N 1
ATOM 1516 C CA . ILE A 1 197 ? -12.536 3.419 0.396 1.00 97.50 197 ILE A CA 1
ATOM 1517 C C . ILE A 1 197 ? -13.431 2.574 1.297 1.00 97.50 197 ILE A C 1
ATOM 1519 O O . ILE A 1 197 ? -13.031 2.183 2.393 1.00 97.50 197 ILE A O 1
ATOM 1523 N N . GLU A 1 198 ? -14.631 2.276 0.812 1.00 95.88 198 GLU A N 1
ATOM 1524 C CA . GLU A 1 198 ? -15.546 1.332 1.446 1.00 95.88 198 GLU A CA 1
ATOM 1525 C C . GLU A 1 198 ? -15.382 -0.050 0.807 1.00 95.88 198 GLU A C 1
ATOM 1527 O O . GLU A 1 198 ? -15.423 -0.186 -0.422 1.00 95.88 198 GLU A O 1
ATOM 1532 N N . LEU A 1 199 ? -15.132 -1.052 1.659 1.00 91.75 199 LEU A N 1
ATOM 1533 C CA . LEU A 1 199 ? -15.059 -2.472 1.304 1.00 91.75 199 LEU A CA 1
ATOM 1534 C C . LEU A 1 199 ? -16.334 -3.221 1.654 1.00 91.75 199 LEU A C 1
ATOM 1536 O O . LEU A 1 199 ? -16.846 -2.983 2.777 1.00 91.75 199 LEU A O 1
#

Nearest PDB structures (foldseek):
  2hyp-assembly1_A-2  TM=7.153E-01  e=2.292E-07  Mycobacterium tuberculosis H37Rv
  2hy1-assembly1_A-2  TM=7.353E-01  e=5.064E-07  Mycobacterium tuberculosis H37Rv
  2hyo-assembly1_A-2  TM=7.192E-01  e=3.407E-07  Mycobacterium tuberculosis H37Rv
  8qk9-assembly1_A  TM=5.346E-01  e=2.249E-05  Escherichia coli
  6fcx-assembly1_B  TM=4.502E-01  e=1.253E+00  Homo sapiens

Secondary structure (DSSP, 8-state):
-EEEEEB--TT-HHHHHHHHHHHHHTT-SEEEEES--SBTTB--TTSSHHHHHTT-EEEEE--TTS-HHHHHHHHHHHT-EE-BTEEEEETTEEEEE-----SSSS----HHHHHHHHHHHHTT--SSEEEEE-SSPBTTSHHHHH-SSPPBHHHHHHHHHH--SEEEE-S-GGGTT-EEEETTEEEEE-BSS-EEEE-

Sequence (199 aa):
MKILAVGDTHGDSNLMKELATRAVKENVDLVLLCGDITMFDNVQRDTIKPFKQAGKKVLLIPGNHEQPATIDYLSEIYGSKNIHDGYVIYENTAFIGNSSVNVGPHGILTDEEVFKSLQTNTAKIKNLKTVFVTHVHPSGTRADSMSHMKGSHGLRKAIDELQPDIVIHGHCHEAQGLEEQIGKTRVINVAKKARVIEL

pLDDT: mean 95.74, std 4.79, range [65.81, 98.81]

Radius of gyration: 14.99 Å; Cα contacts (8 Å, |Δi|>4): 516; chains: 1; bounding box: 34×38×38 Å

Foldseek 3Di:
DKEKEAEQCQQVLVVLLVVLVVCLVVVHAAYEYQANLHAQLPDHPRSCVNNLVSVHAYEYEHEQSDARVSVVVVCVVSVHHYQALHWDDDPQEIEHEHACHCDHPYDHDALQRLLCSLVVRLVVDDNGQYEYRYAFAAAPDPLQVQAPDGGRVSVVVNCQPVVHQEYEYEDRPRQAQDWDDDPNYIYGYRHVNIDIDDD

Mean predicted aligned error: 2.81 Å

Solvent-accessible surface area (backbone atoms only — not comparable to full-atom values): 9810 Å² total; per-residue (Å²): 91,35,31,39,34,33,11,47,50,47,34,44,42,66,57,33,41,51,51,23,53,47,36,56,76,69,62,39,62,36,35,38,39,24,6,19,56,27,50,69,63,45,80,45,89,38,54,62,49,40,32,48,75,61,71,43,46,42,39,34,37,37,21,43,31,27,44,67,66,54,42,50,50,54,16,60,82,62,74,36,41,63,23,54,75,34,63,48,76,56,92,69,32,35,42,35,21,40,29,49,25,70,52,67,94,33,77,66,46,52,44,66,57,39,23,50,44,53,50,60,53,50,74,75,60,75,101,52,50,34,33,38,42,18,7,41,40,40,36,94,37,73,52,30,77,57,33,96,56,86,31,27,59,13,52,32,49,39,42,74,75,66,50,38,53,31,36,41,19,8,70,39,60,77,32,44,59,40,70,51,72,56,89,79,16,37,38,37,31,16,8,71,39,68,41,81,45,82,101